Protein AF-A0A2V7FNK7-F1 (afdb_monomer_lite)

Radius of gyration: 23.47 Å; chains: 1; bounding box: 58×48×62 Å

Structure (mmCIF, N/CA/C/O backbone):
data_AF-A0A2V7FNK7-F1
#
_entry.id   AF-A0A2V7FNK7-F1
#
loop_
_atom_site.group_PDB
_atom_site.id
_atom_site.type_symbol
_atom_site.label_atom_id
_atom_site.label_alt_id
_atom_site.label_comp_id
_atom_site.label_asym_id
_atom_site.label_entity_id
_atom_site.label_seq_id
_atom_site.pdbx_PDB_ins_code
_atom_site.Cartn_x
_atom_site.Cartn_y
_atom_site.Cartn_z
_atom_site.occupancy
_atom_site.B_iso_or_equiv
_atom_site.auth_seq_id
_atom_site.auth_comp_id
_atom_site.auth_asym_id
_atom_site.auth_atom_id
_atom_site.pdbx_PDB_model_num
ATOM 1 N N . MET A 1 1 ? 22.710 -30.226 -27.002 1.00 51.50 1 MET A N 1
ATOM 2 C CA . MET A 1 1 ? 21.423 -29.713 -27.524 1.00 51.50 1 MET A CA 1
ATOM 3 C C . MET A 1 1 ? 20.976 -28.566 -26.633 1.00 51.50 1 MET A C 1
ATOM 5 O O . MET A 1 1 ? 21.023 -28.729 -25.422 1.00 51.50 1 MET A O 1
ATOM 9 N N . ALA A 1 2 ? 20.618 -27.411 -27.197 1.00 62.38 2 ALA A N 1
ATOM 10 C CA . ALA A 1 2 ? 20.068 -26.306 -26.413 1.00 62.38 2 ALA A CA 1
ATOM 11 C C . ALA A 1 2 ? 18.615 -26.628 -26.037 1.00 62.38 2 ALA A C 1
ATOM 13 O O . ALA A 1 2 ? 17.814 -26.948 -26.915 1.00 62.38 2 ALA A O 1
ATOM 14 N N . THR A 1 3 ? 18.277 -26.569 -24.750 1.00 75.25 3 THR A N 1
ATOM 15 C CA . THR A 1 3 ? 16.897 -26.747 -24.288 1.00 75.25 3 THR A CA 1
ATOM 16 C C . THR A 1 3 ? 16.061 -25.556 -24.769 1.00 75.25 3 THR A C 1
ATOM 18 O O . THR A 1 3 ? 16.437 -24.416 -24.478 1.00 75.25 3 THR A O 1
ATOM 21 N N . PRO A 1 4 ? 14.957 -25.767 -25.509 1.00 75.44 4 PRO A N 1
ATOM 22 C CA . PRO A 1 4 ? 14.108 -24.670 -25.949 1.00 75.44 4 PRO A CA 1
ATOM 23 C C . PRO A 1 4 ? 13.552 -23.925 -24.733 1.00 75.44 4 PRO A C 1
ATOM 25 O O . PRO A 1 4 ? 13.075 -24.530 -23.773 1.00 75.44 4 PRO A O 1
ATOM 28 N N . ILE A 1 5 ? 13.638 -22.595 -24.765 1.00 79.69 5 ILE A N 1
ATOM 29 C CA . ILE A 1 5 ? 13.087 -21.751 -23.708 1.00 79.69 5 ILE A CA 1
ATOM 30 C C . ILE A 1 5 ? 11.561 -21.797 -23.829 1.00 79.69 5 ILE A C 1
ATOM 32 O O . ILE A 1 5 ? 11.008 -21.377 -24.845 1.00 79.69 5 ILE A O 1
ATOM 36 N N . ALA A 1 6 ? 10.879 -22.300 -22.800 1.00 83.12 6 ALA A N 1
ATOM 37 C CA . ALA A 1 6 ? 9.422 -22.275 -22.741 1.00 83.12 6 ALA A CA 1
ATOM 38 C C . ALA A 1 6 ? 8.923 -20.821 -22.647 1.00 83.12 6 ALA A C 1
ATOM 40 O O . ALA A 1 6 ? 9.398 -20.047 -21.813 1.00 83.12 6 ALA A O 1
ATOM 41 N N . THR A 1 7 ? 7.976 -20.450 -23.511 1.00 91.88 7 THR A N 1
ATOM 42 C CA . THR A 1 7 ? 7.400 -19.098 -23.579 1.00 91.88 7 THR A CA 1
ATOM 43 C C . THR A 1 7 ? 5.907 -19.144 -23.256 1.00 91.88 7 THR A C 1
ATOM 45 O O . THR A 1 7 ? 5.168 -19.949 -23.817 1.00 91.88 7 THR A O 1
ATOM 48 N N . ASP A 1 8 ? 5.448 -18.284 -22.342 1.00 95.06 8 ASP A N 1
ATOM 49 C CA . ASP A 1 8 ? 4.036 -18.163 -21.952 1.00 95.06 8 ASP A CA 1
ATOM 50 C C . ASP A 1 8 ? 3.431 -16.893 -22.579 1.00 95.06 8 ASP A C 1
ATOM 52 O O . ASP A 1 8 ? 3.503 -15.782 -22.036 1.00 95.06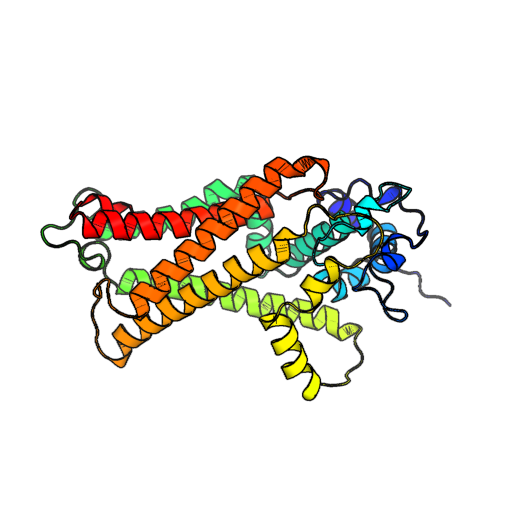 8 ASP A O 1
ATOM 56 N N . LEU A 1 9 ? 2.855 -17.050 -23.774 1.00 94.00 9 LEU 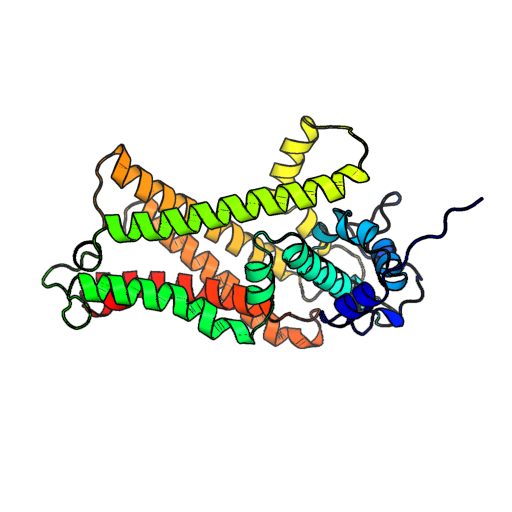A N 1
ATOM 57 C CA . LEU A 1 9 ? 2.235 -15.946 -24.515 1.00 94.00 9 LEU A CA 1
ATOM 58 C C . LEU A 1 9 ? 0.920 -15.475 -23.881 1.00 94.00 9 LEU A C 1
ATOM 60 O O . LEU A 1 9 ? 0.582 -14.295 -23.989 1.00 94.00 9 LEU A O 1
ATOM 64 N N . ASP A 1 10 ? 0.199 -16.353 -23.185 1.00 95.44 10 ASP A N 1
ATOM 65 C CA . ASP A 1 10 ? -1.018 -15.972 -22.467 1.00 95.44 10 ASP A CA 1
ATOM 66 C C . ASP A 1 10 ? -0.691 -15.105 -21.257 1.00 95.44 10 ASP A C 1
ATOM 68 O O . ASP A 1 10 ? -1.386 -14.127 -20.977 1.00 95.44 10 ASP A O 1
ATOM 72 N N . TRP A 1 11 ? 0.407 -15.397 -20.562 1.00 95.81 11 TRP A N 1
ATOM 73 C CA . TRP A 1 11 ? 0.928 -14.521 -19.524 1.00 95.81 11 TRP A CA 1
ATOM 74 C C . TRP A 1 11 ? 1.342 -13.161 -20.079 1.00 95.81 11 TRP A C 1
ATOM 76 O O . TRP A 1 11 ? 0.940 -12.148 -19.508 1.00 95.81 11 TRP A O 1
ATOM 86 N N . LYS A 1 12 ? 2.039 -13.108 -21.219 1.00 95.69 12 LYS A N 1
ATOM 87 C CA . LYS A 1 12 ? 2.343 -11.830 -21.884 1.00 95.69 12 LYS A CA 1
ATOM 88 C C . LYS A 1 12 ? 1.070 -11.025 -22.169 1.00 95.69 12 LYS A C 1
ATOM 90 O O . LYS A 1 12 ? 1.023 -9.839 -21.847 1.00 95.69 12 LYS A O 1
ATOM 95 N N . ARG A 1 13 ? 0.028 -11.655 -22.729 1.00 95.25 13 ARG A N 1
ATOM 96 C CA . ARG A 1 13 ? -1.274 -11.001 -22.980 1.00 95.25 13 ARG A CA 1
ATOM 97 C C . ARG A 1 13 ? -1.917 -10.494 -21.689 1.00 95.25 13 ARG A C 1
ATOM 99 O O . ARG A 1 13 ? -2.449 -9.388 -21.681 1.00 95.25 13 ARG A O 1
ATOM 106 N N . ARG A 1 14 ? -1.825 -11.257 -20.594 1.00 93.62 14 ARG A N 1
ATOM 107 C CA . ARG A 1 14 ? -2.295 -10.816 -19.271 1.00 93.62 14 ARG A CA 1
ATOM 108 C C . ARG A 1 14 ? -1.550 -9.572 -18.791 1.00 93.62 14 ARG A C 1
ATOM 110 O O . ARG A 1 14 ? -2.210 -8.626 -18.392 1.00 93.62 14 ARG A O 1
ATOM 117 N N . ILE A 1 15 ? -0.218 -9.533 -18.887 1.00 94.38 15 ILE A N 1
ATOM 118 C CA . ILE A 1 15 ? 0.562 -8.341 -18.507 1.00 94.38 15 ILE A CA 1
ATOM 119 C C . ILE A 1 15 ? 0.175 -7.126 -19.359 1.00 94.38 15 ILE A C 1
ATOM 121 O O . ILE A 1 15 ? -0.035 -6.052 -18.810 1.00 94.38 15 ILE A O 1
ATOM 125 N N . ILE A 1 16 ? 0.009 -7.298 -20.674 1.00 93.12 16 ILE A N 1
ATOM 126 C CA . ILE A 1 16 ? -0.486 -6.241 -21.576 1.00 93.12 16 ILE A CA 1
ATOM 127 C C . ILE A 1 16 ? -1.856 -5.717 -21.111 1.00 93.12 16 ILE A C 1
ATOM 129 O O . ILE A 1 16 ? -2.076 -4.507 -21.101 1.00 93.12 16 ILE A O 1
ATOM 133 N N . GLY A 1 17 ? -2.749 -6.617 -20.684 1.00 90.25 17 GLY A N 1
ATOM 134 C CA . GLY A 1 17 ? -4.068 -6.281 -20.139 1.00 90.25 17 GLY A CA 1
ATOM 135 C C . GLY A 1 17 ? -4.044 -5.556 -18.786 1.00 90.25 17 GLY A C 1
ATOM 136 O O . GLY A 1 17 ? -5.011 -4.875 -18.459 1.00 90.25 17 GLY A O 1
ATOM 137 N N . LEU A 1 18 ? -2.945 -5.635 -18.029 1.00 88.56 18 LEU A N 1
ATOM 138 C CA . LEU A 1 18 ? -2.732 -4.915 -16.766 1.00 88.56 18 LEU A CA 1
ATOM 139 C C . LEU A 1 18 ? -2.109 -3.522 -17.004 1.00 88.56 18 LEU A C 1
ATOM 141 O O . LEU A 1 18 ? -1.124 -3.148 -16.375 1.00 88.56 18 LEU A O 1
ATOM 145 N N . ASP A 1 19 ? -2.678 -2.759 -17.944 1.00 83.56 19 ASP A N 1
ATOM 146 C CA . ASP A 1 19 ? -2.257 -1.394 -18.327 1.00 83.56 19 ASP A CA 1
ATOM 147 C C . ASP A 1 19 ? -0.795 -1.276 -18.821 1.00 83.56 19 ASP A C 1
ATOM 149 O O . ASP A 1 19 ? -0.117 -0.262 -18.620 1.00 83.56 19 ASP A O 1
ATOM 153 N N . ALA A 1 20 ? -0.317 -2.298 -19.543 1.00 89.69 20 ALA A N 1
ATOM 154 C CA . ALA A 1 20 ? 0.963 -2.278 -20.259 1.00 89.69 20 ALA A CA 1
ATOM 155 C C . ALA A 1 20 ? 0.823 -2.499 -21.789 1.00 89.69 20 ALA A C 1
ATOM 157 O O . ALA A 1 20 ? 1.546 -3.329 -22.356 1.00 89.69 20 ALA A O 1
ATOM 158 N N . PRO A 1 21 ? -0.080 -1.776 -22.490 1.00 89.88 21 PRO A N 1
ATOM 159 C CA . PRO A 1 21 ? -0.367 -2.008 -23.910 1.00 89.88 21 PRO A CA 1
ATOM 160 C C . PRO A 1 21 ? 0.841 -1.754 -24.822 1.00 89.88 21 PRO A C 1
ATOM 162 O O . PRO A 1 21 ? 1.054 -2.471 -25.800 1.00 89.88 21 PRO A O 1
ATOM 165 N N . ASP A 1 22 ? 1.678 -0.783 -24.455 1.00 92.19 22 ASP A N 1
ATOM 166 C CA . ASP A 1 22 ? 2.815 -0.321 -25.254 1.00 92.19 22 ASP A CA 1
ATOM 167 C C . ASP A 1 22 ? 4.064 -1.211 -25.111 1.00 92.19 22 ASP A C 1
ATOM 169 O O . ASP A 1 22 ? 5.121 -0.922 -25.671 1.00 92.19 22 ASP A O 1
ATOM 173 N N . LEU A 1 23 ? 3.980 -2.335 -24.390 1.00 94.56 23 LEU A N 1
ATOM 174 C CA . LEU A 1 23 ? 5.108 -3.259 -24.228 1.00 94.56 23 LEU A CA 1
ATOM 175 C C . LEU A 1 23 ? 5.712 -3.681 -25.581 1.00 94.56 23 LEU A C 1
ATOM 177 O O . LEU A 1 23 ? 6.934 -3.774 -25.725 1.00 94.56 23 LEU A O 1
ATOM 181 N N . SER A 1 24 ? 4.853 -3.953 -26.565 1.00 93.31 24 SER A N 1
ATOM 182 C CA . SER A 1 24 ? 5.241 -4.564 -27.842 1.00 93.31 24 SER A CA 1
ATOM 183 C C . SER A 1 24 ? 6.036 -3.632 -28.763 1.00 93.31 24 SER A C 1
ATOM 185 O O . SER A 1 24 ? 6.678 -4.122 -29.686 1.00 93.31 24 SER A O 1
ATOM 187 N N . VAL A 1 25 ? 6.044 -2.313 -28.523 1.00 96.00 25 VAL A N 1
ATOM 188 C CA . VAL A 1 25 ? 6.826 -1.362 -29.341 1.00 96.00 25 VAL A CA 1
ATOM 189 C C . VAL A 1 25 ? 8.280 -1.214 -28.874 1.00 96.00 25 VAL A C 1
ATOM 191 O O . VAL A 1 25 ? 9.084 -0.542 -29.529 1.00 96.00 25 VAL A O 1
ATOM 194 N N . CYS A 1 26 ? 8.639 -1.843 -27.749 1.00 97.12 26 CYS A N 1
ATOM 195 C CA . CYS A 1 26 ? 9.982 -1.799 -27.185 1.00 97.12 26 CYS A CA 1
ATOM 196 C C . CYS A 1 26 ? 10.988 -2.615 -28.014 1.00 97.12 26 CYS A C 1
ATOM 198 O O . CYS A 1 26 ? 10.996 -3.839 -27.986 1.00 97.12 26 CYS A O 1
ATOM 200 N N . TYR A 1 27 ? 11.935 -1.918 -28.635 1.00 96.81 27 TYR A N 1
ATOM 201 C CA . TYR A 1 27 ? 13.053 -2.481 -29.408 1.00 96.81 27 TYR A CA 1
ATOM 202 C C . TYR A 1 27 ? 14.382 -2.646 -28.633 1.00 96.81 27 TYR A C 1
ATOM 204 O O . TYR A 1 27 ? 15.452 -2.699 -29.225 1.00 96.81 27 TYR A O 1
ATOM 212 N N . GLN A 1 28 ? 14.346 -2.659 -27.295 1.00 97.62 28 GLN A N 1
ATOM 213 C CA . GLN A 1 28 ? 15.516 -2.968 -26.451 1.00 97.62 28 GLN A CA 1
ATOM 214 C C . GLN A 1 28 ? 16.744 -2.028 -26.557 1.00 97.62 28 GLN A C 1
ATOM 216 O O . GLN A 1 28 ? 17.856 -2.460 -26.261 1.00 97.62 28 GLN A O 1
ATOM 221 N N . CYS A 1 29 ? 16.572 -0.733 -26.860 1.00 97.25 29 CYS A N 1
ATOM 222 C CA . CYS A 1 29 ? 17.687 0.239 -26.937 1.00 97.25 29 CYS A CA 1
ATOM 223 C C . CYS A 1 29 ? 18.467 0.500 -25.630 1.00 97.25 29 CYS A C 1
ATOM 225 O O . CYS A 1 29 ? 19.594 0.968 -25.684 1.00 97.25 29 CYS A O 1
ATOM 227 N N . GLY A 1 30 ? 17.876 0.250 -24.453 1.00 96.00 30 GLY A N 1
ATOM 228 C CA . GLY A 1 30 ? 18.534 0.465 -23.156 1.00 96.00 30 GLY A CA 1
ATOM 229 C C . GLY A 1 30 ? 18.494 1.881 -22.570 1.00 96.00 30 GLY A C 1
ATOM 230 O O . GLY A 1 30 ? 18.969 2.057 -21.453 1.00 96.00 30 GLY A O 1
ATOM 231 N N . THR A 1 31 ? 17.844 2.866 -23.206 1.00 95.56 31 THR A N 1
ATOM 232 C CA . THR A 1 31 ? 17.680 4.219 -22.623 1.00 95.56 31 THR A CA 1
ATOM 233 C C . THR A 1 31 ? 17.084 4.184 -21.214 1.00 95.56 31 THR A C 1
ATOM 235 O O . THR A 1 31 ? 17.549 4.884 -20.325 1.00 95.56 31 THR A O 1
ATOM 238 N N . CYS A 1 32 ? 16.089 3.321 -20.980 1.00 93.50 32 CYS A N 1
ATOM 239 C CA . CYS A 1 32 ? 15.465 3.153 -19.665 1.00 93.50 32 CYS A CA 1
ATOM 240 C C . CYS A 1 32 ? 16.437 2.691 -18.568 1.00 93.50 32 CYS A C 1
ATOM 242 O O . CYS A 1 32 ? 16.238 3.058 -17.416 1.00 93.50 32 CYS A O 1
ATOM 244 N N . THR A 1 33 ? 17.466 1.924 -18.929 1.00 95.31 33 THR A N 1
ATOM 245 C CA . THR A 1 33 ? 18.529 1.461 -18.030 1.00 95.31 33 THR A CA 1
ATOM 246 C C . THR A 1 33 ? 19.522 2.572 -17.746 1.00 95.31 33 THR A C 1
ATOM 248 O O . THR A 1 33 ? 19.846 2.802 -16.588 1.00 95.31 33 THR A O 1
ATOM 251 N N . ALA A 1 34 ? 19.918 3.331 -18.770 1.00 93.44 34 ALA A N 1
ATOM 252 C CA . ALA A 1 34 ? 20.843 4.452 -18.611 1.00 93.44 34 ALA A CA 1
ATOM 253 C C . ALA A 1 34 ? 20.299 5.570 -17.701 1.00 93.44 34 ALA A C 1
ATOM 255 O O . ALA A 1 34 ? 21.070 6.221 -17.007 1.00 93.44 34 ALA A O 1
ATOM 256 N N . VAL A 1 35 ? 18.979 5.794 -17.688 1.00 89.31 35 VAL A N 1
ATOM 257 C CA . VAL A 1 35 ? 18.348 6.854 -16.875 1.00 89.31 35 VAL A CA 1
ATOM 258 C C . VAL A 1 35 ? 17.838 6.378 -15.511 1.00 89.31 35 VAL A C 1
ATOM 260 O O . VAL A 1 35 ? 17.291 7.185 -14.757 1.00 89.31 35 VAL A O 1
ATOM 263 N N . CYS A 1 36 ? 17.923 5.081 -15.196 1.00 90.12 36 CYS A N 1
ATOM 264 C CA . CYS A 1 36 ? 17.384 4.547 -13.947 1.00 90.12 36 CYS A CA 1
ATOM 265 C C . CYS A 1 36 ? 18.479 4.431 -12.875 1.00 90.12 36 CYS A C 1
ATOM 267 O O . CYS A 1 36 ? 19.388 3.623 -13.048 1.00 90.12 36 CYS A O 1
ATOM 269 N N . PRO A 1 37 ? 18.360 5.125 -11.728 1.00 87.88 37 PRO A N 1
ATOM 270 C CA . PRO A 1 37 ? 19.368 5.063 -10.663 1.00 87.88 37 PRO A CA 1
ATOM 271 C C . PRO A 1 37 ? 19.408 3.711 -9.935 1.00 87.88 37 PRO A C 1
ATOM 273 O O . PRO A 1 37 ? 20.354 3.420 -9.218 1.00 87.88 37 PRO A O 1
ATOM 276 N N . VAL A 1 38 ? 18.384 2.872 -10.119 1.00 87.62 38 VAL A N 1
ATOM 277 C CA . VAL A 1 38 ? 18.325 1.510 -9.563 1.00 87.62 38 VAL A CA 1
ATOM 278 C C . VAL A 1 38 ? 19.105 0.516 -10.437 1.00 87.62 38 VAL A C 1
ATOM 280 O O . VAL A 1 38 ? 19.392 -0.602 -10.012 1.00 87.62 38 VAL A O 1
ATOM 283 N N . SER A 1 39 ? 19.430 0.886 -11.678 1.00 91.31 39 SER A N 1
ATOM 284 C CA . SER A 1 39 ? 20.150 0.002 -12.588 1.00 91.31 39 SER A CA 1
ATOM 285 C C . SER A 1 39 ? 21.634 -0.075 -12.235 1.00 91.31 39 SER A C 1
ATOM 287 O O . SER A 1 39 ? 22.268 0.946 -11.987 1.00 91.31 39 SER A O 1
ATOM 289 N N . THR A 1 40 ? 22.211 -1.275 -12.309 1.00 89.50 40 THR A N 1
ATOM 290 C CA . THR A 1 40 ? 23.666 -1.496 -12.214 1.00 89.50 40 THR A CA 1
ATOM 291 C C . THR A 1 40 ? 24.175 -2.234 -13.452 1.00 89.50 40 THR A C 1
ATOM 293 O O . THR A 1 40 ? 23.378 -2.643 -14.302 1.00 89.50 40 THR A O 1
ATOM 296 N N . ALA A 1 41 ? 25.494 -2.407 -13.579 1.00 88.50 41 ALA A N 1
ATOM 297 C CA . ALA A 1 41 ? 26.085 -3.158 -14.689 1.00 88.50 41 ALA A CA 1
ATOM 298 C C . ALA A 1 41 ? 25.663 -4.640 -14.666 1.00 88.50 41 ALA A C 1
ATOM 300 O O . ALA A 1 41 ? 25.340 -5.221 -15.701 1.00 88.50 41 ALA A O 1
ATOM 301 N N . GLU A 1 42 ? 25.587 -5.229 -13.473 1.00 87.88 42 GLU A N 1
ATOM 302 C CA . GLU A 1 42 ? 25.183 -6.618 -13.229 1.00 87.88 42 GLU A CA 1
ATOM 303 C C . GLU A 1 42 ? 23.656 -6.783 -13.273 1.00 87.88 42 GLU A C 1
ATOM 305 O O . GLU A 1 42 ? 23.139 -7.879 -13.499 1.00 87.88 42 GLU A O 1
ATOM 310 N N . ASN A 1 43 ? 22.919 -5.688 -13.061 1.00 89.25 43 ASN A N 1
ATOM 311 C CA . ASN A 1 43 ? 21.467 -5.661 -13.025 1.00 89.25 43 ASN A CA 1
ATOM 312 C C . ASN A 1 43 ? 20.887 -4.567 -13.948 1.00 89.25 43 ASN A C 1
ATOM 314 O O . ASN A 1 43 ? 20.480 -3.509 -13.456 1.00 89.25 43 ASN A O 1
ATOM 318 N N . PRO A 1 44 ? 20.808 -4.810 -15.275 1.00 92.19 44 PRO A N 1
ATOM 319 C CA . PRO A 1 44 ? 20.346 -3.822 -16.253 1.00 92.19 44 PRO A CA 1
ATOM 320 C C . PRO A 1 44 ? 18.815 -3.639 -16.231 1.00 92.19 44 PRO A C 1
ATOM 322 O O . PRO A 1 44 ? 18.081 -4.084 -17.123 1.00 92.19 44 PRO A O 1
ATOM 325 N N . PHE A 1 45 ? 18.330 -2.973 -15.187 1.00 94.00 45 PHE A N 1
ATOM 326 C CA . PHE A 1 45 ? 16.926 -2.667 -14.913 1.00 94.00 45 PHE A CA 1
ATOM 327 C C . PHE A 1 45 ? 16.473 -1.380 -15.642 1.00 94.00 45 PHE A C 1
ATOM 329 O O . PHE A 1 45 ? 17.280 -0.469 -15.784 1.00 94.00 45 PHE A O 1
ATOM 336 N N . PRO A 1 46 ? 15.217 -1.228 -16.116 1.00 95.12 46 PRO A N 1
ATOM 337 C CA . PRO A 1 46 ? 14.188 -2.251 -16.291 1.00 95.12 46 PRO A CA 1
ATOM 338 C C . PRO A 1 46 ? 14.272 -2.967 -17.659 1.00 95.12 46 PRO A C 1
ATOM 340 O O . PRO A 1 46 ? 13.350 -3.688 -18.042 1.00 95.12 46 PRO A O 1
ATOM 343 N N . ARG A 1 47 ? 15.320 -2.723 -18.469 1.00 96.81 47 ARG A N 1
ATOM 344 C CA . ARG A 1 47 ? 15.441 -3.269 -19.837 1.00 96.81 47 ARG A CA 1
ATOM 345 C C . ARG A 1 47 ? 15.328 -4.794 -19.848 1.00 96.81 47 ARG A C 1
ATOM 347 O O . ARG A 1 47 ? 14.621 -5.338 -20.700 1.00 96.81 47 ARG A O 1
ATOM 354 N N . LYS A 1 48 ? 15.996 -5.477 -18.910 1.00 95.69 48 LYS A N 1
ATOM 355 C CA . LYS A 1 48 ? 15.955 -6.945 -18.825 1.00 95.69 48 LYS A CA 1
ATOM 356 C C . LYS A 1 48 ? 14.538 -7.466 -18.556 1.00 95.69 48 LYS A C 1
ATOM 358 O O . LYS A 1 48 ? 14.117 -8.438 -19.175 1.00 95.69 48 LYS A O 1
ATOM 363 N N . GLU A 1 49 ? 13.763 -6.793 -17.711 1.00 96.62 49 GLU A N 1
ATOM 364 C CA . GLU A 1 49 ? 12.381 -7.172 -17.436 1.00 96.62 49 GLU A CA 1
ATOM 365 C C . GLU A 1 49 ? 11.507 -6.945 -18.671 1.00 96.62 49 GLU A C 1
ATOM 367 O O . GLU A 1 49 ? 10.698 -7.807 -19.005 1.00 96.62 49 GLU A O 1
ATOM 372 N N . MET A 1 50 ? 11.718 -5.848 -19.408 1.00 97.31 50 MET A N 1
ATOM 373 C CA . MET A 1 50 ? 10.990 -5.586 -20.655 1.00 97.31 50 MET A CA 1
ATOM 374 C C . MET A 1 50 ? 11.134 -6.740 -21.656 1.00 97.31 50 MET A C 1
ATOM 376 O O . MET A 1 50 ? 10.133 -7.170 -22.229 1.00 97.31 50 MET A O 1
ATOM 380 N N . VAL A 1 51 ? 12.349 -7.266 -21.867 1.00 95.94 51 VAL A N 1
ATOM 381 C CA . VAL A 1 51 ? 12.548 -8.393 -22.800 1.00 95.94 51 VAL A CA 1
ATOM 382 C C . VAL A 1 51 ? 11.948 -9.691 -22.263 1.00 95.94 51 VAL A C 1
ATOM 384 O O . VAL A 1 51 ? 11.331 -10.434 -23.024 1.00 95.94 51 VAL A O 1
ATOM 387 N N . TRP A 1 52 ? 12.038 -9.945 -20.954 1.00 96.19 52 TRP A N 1
ATOM 388 C CA . TRP A 1 52 ? 11.425 -11.132 -20.354 1.00 96.19 52 TRP A CA 1
ATOM 389 C C . TRP A 1 52 ? 9.911 -11.150 -20.540 1.00 96.19 52 TRP A C 1
ATOM 391 O O . TRP A 1 52 ? 9.363 -12.190 -20.903 1.00 96.19 52 TRP A O 1
ATOM 401 N N . VAL A 1 53 ? 9.234 -10.009 -20.383 1.00 96.94 53 VAL A N 1
ATOM 402 C CA . VAL A 1 53 ? 7.792 -9.928 -20.659 1.00 96.94 53 VAL A CA 1
ATOM 403 C C . VAL A 1 53 ? 7.503 -10.081 -22.154 1.00 96.94 53 VAL A C 1
ATOM 405 O O . VAL A 1 53 ? 6.606 -10.836 -22.530 1.00 96.94 53 VAL A O 1
ATOM 408 N N . GLN A 1 54 ? 8.278 -9.434 -23.033 1.00 95.81 54 GLN A N 1
ATOM 409 C CA . GLN A 1 54 ? 8.088 -9.554 -24.486 1.00 95.81 54 GLN A CA 1
ATOM 410 C C . GLN A 1 54 ? 8.183 -10.996 -24.995 1.00 95.81 54 GLN A C 1
ATOM 412 O O . GLN A 1 54 ? 7.456 -11.350 -25.929 1.00 95.81 54 GLN A O 1
ATOM 417 N N . TRP A 1 55 ? 9.060 -11.800 -24.393 1.00 95.06 55 TRP A N 1
ATOM 418 C CA . TRP A 1 55 ? 9.295 -13.201 -24.746 1.00 95.06 55 TRP A CA 1
ATOM 419 C C . TRP A 1 55 ? 8.460 -14.189 -23.923 1.00 95.06 55 TRP A C 1
ATOM 421 O O . TRP A 1 55 ? 8.582 -15.392 -24.117 1.00 95.06 55 TRP A O 1
ATOM 431 N N . GLY A 1 56 ? 7.606 -13.723 -23.008 1.00 95.69 56 GLY A N 1
ATOM 432 C CA . GLY A 1 56 ? 6.774 -14.615 -22.200 1.00 95.69 56 GLY A CA 1
ATOM 433 C C . GLY A 1 56 ? 7.555 -15.423 -21.153 1.00 95.69 56 GLY A C 1
ATOM 434 O O . GLY A 1 56 ? 7.125 -16.511 -20.778 1.00 95.69 56 GLY A O 1
ATOM 435 N N . LEU A 1 57 ? 8.703 -14.925 -20.679 1.00 95.19 57 LEU A N 1
ATOM 436 C CA . LEU A 1 57 ? 9.552 -15.587 -19.678 1.00 95.19 57 LEU A CA 1
ATOM 437 C C . LEU A 1 57 ? 9.028 -15.349 -18.256 1.00 95.19 57 LEU A C 1
ATOM 439 O O . LEU A 1 57 ? 9.676 -14.692 -17.433 1.00 95.19 57 LEU A O 1
ATOM 443 N N . LYS A 1 58 ? 7.835 -15.880 -17.985 1.00 94.75 58 LYS A N 1
ATOM 444 C CA . LYS A 1 58 ? 7.072 -15.660 -16.753 1.00 94.75 58 LYS A CA 1
ATOM 445 C C . LYS A 1 58 ? 7.891 -15.903 -15.487 1.00 94.75 58 LYS A C 1
ATOM 447 O O . LYS A 1 58 ? 7.987 -15.010 -14.649 1.00 94.75 58 LYS A O 1
ATOM 452 N N . ASP A 1 59 ? 8.512 -17.072 -15.364 1.00 91.88 59 ASP A N 1
ATOM 453 C CA . ASP A 1 59 ? 9.196 -17.463 -14.125 1.00 91.88 59 ASP A CA 1
ATOM 454 C C . ASP A 1 59 ? 10.409 -16.570 -13.835 1.00 91.88 59 ASP A C 1
ATOM 456 O O . ASP A 1 59 ? 10.650 -16.201 -12.689 1.00 91.88 59 ASP A O 1
ATOM 460 N N . ARG A 1 60 ? 11.121 -16.118 -14.880 1.00 91.44 60 ARG A N 1
ATOM 461 C CA . ARG A 1 60 ? 12.230 -15.159 -14.728 1.00 91.44 60 ARG A CA 1
ATOM 462 C C . ARG A 1 60 ? 11.742 -13.794 -14.257 1.00 91.44 60 ARG A C 1
ATOM 464 O O . ARG A 1 60 ? 12.375 -13.181 -13.403 1.00 91.44 60 ARG A O 1
ATOM 471 N N . ALA A 1 61 ? 10.630 -13.312 -14.810 1.00 93.38 61 ALA A N 1
ATOM 472 C CA . ALA A 1 61 ? 10.069 -12.021 -14.429 1.00 93.38 61 ALA A CA 1
ATOM 473 C C . ALA A 1 61 ? 9.500 -12.036 -13.002 1.00 93.38 61 ALA A C 1
ATOM 475 O O . ALA A 1 61 ? 9.750 -11.104 -12.241 1.00 93.38 61 ALA A O 1
ATOM 476 N N . LEU A 1 62 ? 8.779 -13.097 -12.624 1.00 92.69 62 LEU A N 1
ATOM 477 C CA . LEU A 1 62 ? 8.139 -13.212 -11.309 1.00 92.69 62 LEU A CA 1
ATOM 478 C C . LEU A 1 62 ? 9.083 -13.675 -10.199 1.00 92.69 62 LEU A C 1
ATOM 480 O O . LEU A 1 62 ? 8.776 -13.442 -9.037 1.00 92.69 62 LEU A O 1
ATOM 484 N N . GLY A 1 63 ? 10.206 -14.315 -10.525 1.00 90.25 63 GLY A N 1
ATOM 485 C CA . GLY A 1 63 ? 11.264 -14.649 -9.567 1.00 90.25 63 GLY A CA 1
ATOM 486 C C . GLY A 1 63 ? 12.274 -13.518 -9.337 1.00 90.25 63 GLY A C 1
ATOM 487 O O . GLY A 1 63 ? 13.226 -13.685 -8.584 1.00 90.25 63 GLY A O 1
ATOM 488 N N . ASN A 1 64 ? 12.122 -12.357 -9.980 1.00 89.19 64 ASN A N 1
ATOM 489 C CA . ASN A 1 64 ? 13.107 -11.280 -9.896 1.00 89.19 64 ASN A CA 1
ATOM 490 C C . ASN A 1 64 ? 12.705 -10.195 -8.890 1.00 89.19 64 ASN A C 1
ATOM 492 O O . ASN A 1 64 ? 11.781 -9.420 -9.129 1.00 89.19 64 ASN A O 1
ATOM 496 N N . ALA A 1 65 ? 13.499 -10.046 -7.826 1.00 88.69 65 ALA A N 1
ATOM 497 C CA . ALA A 1 65 ? 13.324 -9.005 -6.811 1.00 88.69 65 ALA A CA 1
ATOM 498 C C . ALA A 1 65 ? 13.347 -7.569 -7.372 1.00 88.69 65 ALA A C 1
ATOM 500 O O . ALA A 1 65 ? 12.755 -6.669 -6.775 1.00 88.69 65 ALA A O 1
ATOM 501 N N . SER A 1 66 ? 13.981 -7.345 -8.530 1.00 88.81 66 SER A N 1
ATOM 502 C CA . SER A 1 66 ? 14.122 -6.010 -9.134 1.00 88.81 66 SER A CA 1
ATOM 503 C C . SER A 1 66 ? 12.775 -5.360 -9.454 1.00 88.81 66 SER A C 1
ATOM 505 O O . SER A 1 66 ? 12.680 -4.132 -9.423 1.00 88.81 66 SER A O 1
ATOM 507 N N . ILE A 1 67 ? 11.708 -6.148 -9.663 1.00 92.00 67 ILE A N 1
ATOM 508 C CA . ILE A 1 67 ? 10.365 -5.584 -9.853 1.00 92.00 67 ILE A CA 1
ATOM 509 C C . ILE A 1 67 ? 9.947 -4.739 -8.646 1.00 92.00 67 ILE A C 1
ATOM 511 O O . ILE A 1 67 ? 9.263 -3.744 -8.838 1.00 92.00 67 ILE A O 1
ATOM 515 N N . TRP A 1 68 ? 10.396 -5.047 -7.422 1.00 91.19 68 TRP A N 1
ATOM 516 C CA . TRP A 1 68 ? 10.083 -4.306 -6.187 1.00 91.19 68 TRP A CA 1
ATOM 517 C C . TRP A 1 68 ? 11.017 -3.126 -5.912 1.00 91.19 68 TRP A C 1
ATOM 519 O O . TRP A 1 68 ? 10.684 -2.263 -5.109 1.00 91.19 68 TRP A O 1
ATOM 529 N N . LEU A 1 69 ? 12.129 -3.026 -6.640 1.00 88.56 69 LEU A N 1
ATOM 530 C CA . LEU A 1 69 ? 13.058 -1.900 -6.531 1.00 88.56 69 LEU A CA 1
ATOM 531 C C . LEU A 1 69 ? 12.608 -0.678 -7.356 1.00 88.56 69 LEU A C 1
ATOM 533 O O . LEU A 1 69 ? 13.094 0.429 -7.149 1.00 88.56 69 LEU A O 1
ATOM 537 N N . CYS A 1 70 ? 11.647 -0.843 -8.275 1.00 89.56 70 CYS A N 1
ATOM 538 C CA . CYS A 1 70 ? 11.064 0.269 -9.032 1.00 89.56 70 CYS A CA 1
ATOM 539 C C . CYS A 1 70 ? 10.320 1.271 -8.123 1.00 89.56 70 CYS A C 1
ATOM 541 O O . CYS A 1 70 ? 9.245 0.989 -7.600 1.00 89.56 70 CYS A O 1
ATOM 543 N N . HIS A 1 71 ? 10.783 2.506 -7.996 1.00 86.38 71 HIS A N 1
ATOM 544 C CA . HIS A 1 71 ? 10.040 3.509 -7.218 1.00 86.38 71 HIS A CA 1
ATOM 545 C C . HIS A 1 71 ? 8.926 4.224 -8.002 1.00 86.38 71 HIS A C 1
ATOM 547 O O . HIS A 1 71 ? 8.380 5.224 -7.543 1.00 86.38 71 HIS A O 1
ATOM 553 N N . GLN A 1 72 ? 8.591 3.739 -9.203 1.00 85.44 72 GLN A N 1
ATOM 554 C CA . GLN A 1 72 ? 7.557 4.314 -10.067 1.00 85.44 72 GLN A CA 1
ATOM 555 C C . GLN A 1 72 ? 7.751 5.824 -10.326 1.00 85.44 72 GLN A C 1
ATOM 557 O O . GLN A 1 72 ? 6.786 6.576 -10.478 1.00 85.44 72 GLN A O 1
ATOM 562 N N . CYS A 1 73 ? 9.007 6.286 -10.411 1.00 82.81 73 CYS A N 1
ATOM 563 C CA . CYS A 1 73 ? 9.347 7.676 -10.742 1.00 82.81 73 CYS A CA 1
ATOM 564 C C . CYS A 1 73 ? 9.054 8.031 -12.211 1.00 82.81 73 CYS A C 1
ATOM 566 O O . CYS A 1 73 ? 8.988 9.200 -12.570 1.00 82.81 73 CYS A O 1
ATOM 568 N N . SER A 1 74 ? 8.825 7.024 -13.061 1.00 84.88 74 SER A N 1
ATOM 569 C CA . SER A 1 74 ? 8.439 7.165 -14.470 1.00 84.88 74 SER A CA 1
ATOM 570 C C . SER A 1 74 ? 9.455 7.878 -15.375 1.00 84.88 74 SER A C 1
ATOM 572 O O . SER A 1 74 ? 9.151 8.091 -16.545 1.00 84.88 74 SER A O 1
ATOM 574 N N . THR A 1 75 ? 10.679 8.156 -14.912 1.00 84.56 75 THR A N 1
ATOM 575 C CA . THR A 1 75 ? 11.766 8.701 -15.749 1.00 84.56 75 THR A CA 1
ATOM 576 C C . THR A 1 75 ? 12.001 7.838 -16.992 1.00 84.56 75 THR A C 1
ATOM 578 O O . THR A 1 75 ? 12.083 8.345 -18.107 1.00 84.56 75 THR A O 1
ATOM 581 N N . CYS A 1 76 ? 11.994 6.513 -16.839 1.00 88.88 76 CYS A N 1
ATOM 582 C CA . CYS A 1 76 ? 12.131 5.579 -17.955 1.00 88.88 76 CYS A CA 1
ATOM 583 C C . CYS A 1 76 ? 10.989 5.648 -18.987 1.00 88.88 76 CYS A C 1
ATOM 585 O O . CYS A 1 76 ? 11.226 5.304 -20.142 1.00 88.88 76 CYS A O 1
ATOM 587 N N . ASN A 1 77 ? 9.783 6.095 -18.608 1.00 88.56 77 ASN A N 1
ATOM 588 C CA . ASN A 1 77 ? 8.703 6.368 -19.562 1.00 88.56 77 ASN A CA 1
ATOM 589 C C . ASN A 1 77 ? 9.006 7.649 -20.340 1.00 88.56 77 ASN A C 1
ATOM 591 O O . ASN A 1 77 ? 8.955 7.633 -21.564 1.00 88.56 77 ASN A O 1
ATOM 595 N N . THR A 1 78 ? 9.360 8.727 -19.634 1.00 84.50 78 THR A N 1
ATOM 596 C CA . THR A 1 78 ? 9.618 10.054 -20.219 1.00 84.50 78 THR A CA 1
ATOM 597 C C . THR A 1 78 ? 10.707 10.028 -21.288 1.00 84.50 78 THR A C 1
ATOM 599 O O . THR A 1 78 ? 10.574 10.688 -22.312 1.00 84.50 78 THR A O 1
ATOM 602 N N . TYR A 1 79 ? 11.779 9.264 -21.064 1.00 88.00 79 TYR A N 1
ATOM 603 C CA . TYR A 1 79 ? 12.908 9.177 -21.995 1.00 88.00 79 TYR A CA 1
ATOM 604 C C . TYR A 1 79 ? 12.771 8.047 -23.026 1.00 88.00 79 TYR A C 1
ATOM 606 O O . TYR A 1 79 ? 13.680 7.848 -23.829 1.00 88.00 79 TYR A O 1
ATOM 614 N N . CYS A 1 80 ? 11.685 7.266 -23.019 1.00 92.19 80 CYS A N 1
ATOM 615 C CA . CYS A 1 80 ? 11.552 6.151 -23.951 1.00 92.19 80 CYS A CA 1
ATOM 616 C C . CYS A 1 80 ? 11.299 6.659 -25.387 1.00 92.19 80 CYS A C 1
ATOM 618 O O . CYS A 1 80 ? 10.225 7.194 -25.648 1.00 92.19 80 CYS A O 1
ATOM 620 N N . PRO A 1 81 ? 12.199 6.411 -26.361 1.00 94.56 81 PRO A N 1
ATOM 621 C CA . PRO A 1 81 ? 12.041 6.916 -27.734 1.00 94.56 81 PRO A CA 1
ATOM 622 C C . PRO A 1 81 ? 10.916 6.226 -28.522 1.00 94.56 81 PRO A C 1
ATOM 624 O O . PRO A 1 81 ? 10.493 6.703 -29.569 1.00 94.56 81 PRO A O 1
ATOM 627 N N . ARG A 1 82 ? 10.445 5.072 -28.037 1.00 95.31 82 ARG A N 1
ATOM 628 C CA . ARG A 1 82 ? 9.347 4.293 -28.630 1.00 95.31 82 ARG A CA 1
ATOM 629 C C . ARG A 1 82 ? 8.055 4.391 -27.833 1.00 95.31 82 ARG A C 1
ATOM 631 O O . ARG A 1 82 ? 7.094 3.727 -28.184 1.00 95.31 82 ARG A O 1
ATOM 638 N N . ASP A 1 83 ? 8.065 5.160 -26.750 1.00 91.94 83 ASP A N 1
ATOM 639 C CA . ASP A 1 83 ? 6.961 5.282 -25.805 1.00 91.94 83 ASP A CA 1
ATOM 640 C C . ASP A 1 83 ? 6.456 3.953 -25.203 1.00 91.94 83 ASP A C 1
ATOM 642 O O . ASP A 1 83 ? 5.297 3.812 -24.844 1.00 91.94 83 ASP A O 1
ATOM 646 N N . ALA A 1 84 ? 7.343 2.969 -25.017 1.00 93.94 84 ALA A N 1
ATOM 647 C CA . ALA A 1 84 ? 6.996 1.617 -24.555 1.00 93.94 84 ALA A CA 1
ATOM 648 C C . ALA A 1 84 ? 6.648 1.488 -23.053 1.00 93.94 84 ALA A C 1
ATOM 650 O O . ALA A 1 84 ? 6.640 0.386 -22.503 1.00 93.94 84 ALA A O 1
ATOM 651 N N . LYS A 1 85 ? 6.471 2.620 -22.366 1.00 91.75 85 LYS A N 1
ATOM 652 C CA . LYS A 1 85 ? 6.119 2.764 -20.941 1.00 91.75 85 LYS A CA 1
ATOM 653 C C . LYS A 1 85 ? 6.729 1.716 -19.966 1.00 91.75 85 LYS A C 1
ATOM 655 O O . LYS A 1 85 ? 5.976 1.025 -19.275 1.00 91.75 85 LYS A O 1
ATOM 660 N N . PRO A 1 86 ? 8.068 1.600 -19.806 1.00 93.75 86 PRO A N 1
ATOM 661 C CA . PRO A 1 86 ? 8.672 0.587 -18.925 1.00 93.75 86 PRO A CA 1
ATOM 662 C C . PRO A 1 86 ? 8.190 0.613 -17.465 1.00 93.75 86 PRO A C 1
ATOM 664 O O . PRO A 1 86 ? 8.040 -0.432 -16.837 1.00 93.75 86 PRO A O 1
ATOM 667 N N . SER A 1 87 ? 7.899 1.796 -16.920 1.00 90.69 87 SER A N 1
ATOM 668 C CA . SER A 1 87 ? 7.332 1.958 -15.574 1.00 90.69 87 SER A CA 1
ATOM 669 C C . SER A 1 87 ? 5.959 1.286 -15.448 1.00 90.69 87 SER A C 1
ATOM 671 O O . SER A 1 87 ? 5.644 0.743 -14.392 1.00 90.69 87 SER A O 1
ATOM 673 N N . ASN A 1 88 ? 5.139 1.295 -16.504 1.00 91.31 88 ASN A N 1
ATOM 674 C CA . ASN A 1 88 ? 3.830 0.637 -16.505 1.00 91.31 88 ASN A CA 1
ATOM 675 C C . ASN A 1 88 ? 3.986 -0.884 -16.497 1.00 91.31 88 ASN A C 1
ATOM 677 O O . ASN A 1 88 ? 3.322 -1.560 -15.722 1.00 91.31 88 ASN A O 1
ATOM 681 N N . VAL A 1 89 ? 4.935 -1.414 -17.274 1.00 94.38 89 VAL A N 1
ATOM 682 C CA . VAL A 1 89 ? 5.262 -2.848 -17.257 1.00 94.38 89 VAL A CA 1
ATOM 683 C C . VAL A 1 89 ? 5.703 -3.292 -15.858 1.00 94.38 89 VAL A C 1
ATOM 685 O O . VAL A 1 89 ? 5.302 -4.359 -15.404 1.00 94.38 89 VAL A O 1
ATOM 688 N N . MET A 1 90 ? 6.472 -2.470 -15.132 1.00 94.81 90 MET A N 1
ATOM 689 C CA . MET A 1 90 ? 6.873 -2.799 -13.755 1.00 94.81 90 MET A CA 1
ATOM 690 C C . MET A 1 90 ? 5.679 -2.817 -12.793 1.00 94.81 90 MET A C 1
ATOM 692 O O . MET A 1 90 ? 5.603 -3.696 -11.937 1.00 94.81 90 MET A O 1
ATOM 696 N N . ALA A 1 91 ? 4.735 -1.883 -12.942 1.00 91.25 91 ALA A N 1
ATOM 697 C CA . ALA A 1 91 ? 3.495 -1.884 -12.164 1.00 91.25 91 ALA A CA 1
ATOM 698 C C . ALA A 1 91 ? 2.631 -3.119 -12.473 1.00 91.25 91 ALA A C 1
ATOM 700 O O . ALA A 1 91 ? 2.205 -3.805 -11.547 1.00 91.25 91 ALA A O 1
ATOM 701 N N . ALA A 1 92 ? 2.471 -3.465 -13.752 1.00 92.62 92 ALA A N 1
ATOM 702 C CA . ALA A 1 92 ? 1.746 -4.653 -14.199 1.00 92.62 92 ALA A CA 1
ATOM 703 C C . ALA A 1 92 ? 2.360 -5.955 -13.654 1.00 92.62 92 ALA A C 1
ATOM 705 O O . ALA A 1 92 ? 1.647 -6.856 -13.216 1.00 92.62 92 ALA A O 1
ATOM 706 N N . LEU A 1 93 ? 3.695 -6.049 -13.628 1.00 95.06 93 LEU A N 1
ATOM 707 C CA . LEU A 1 93 ? 4.401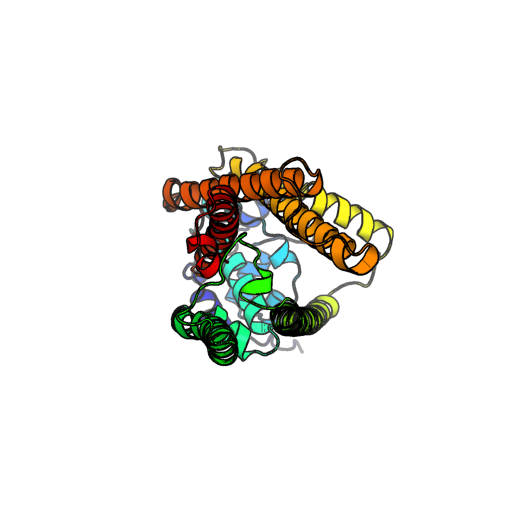 -7.186 -13.032 1.00 95.06 93 LEU A CA 1
ATOM 708 C C . LEU A 1 93 ? 4.156 -7.303 -11.525 1.00 95.06 93 LEU A C 1
ATOM 710 O O . LEU A 1 93 ? 4.001 -8.419 -11.033 1.00 95.06 93 LEU A O 1
ATOM 714 N N . ARG A 1 94 ? 4.104 -6.184 -10.790 1.00 92.88 94 ARG A N 1
ATOM 715 C CA . ARG A 1 94 ? 3.783 -6.188 -9.351 1.00 92.88 94 ARG A CA 1
ATOM 716 C C . ARG A 1 94 ? 2.356 -6.627 -9.091 1.00 92.88 94 ARG A C 1
ATOM 718 O O . ARG A 1 94 ? 2.150 -7.487 -8.243 1.00 92.88 94 ARG A O 1
ATOM 725 N N . ASP A 1 95 ? 1.403 -6.074 -9.831 1.00 90.75 95 ASP A N 1
ATOM 726 C CA . ASP A 1 95 ? -0.012 -6.415 -9.692 1.00 90.75 95 ASP A CA 1
ATOM 727 C C . ASP A 1 95 ? -0.258 -7.901 -10.003 1.00 90.75 95 ASP A C 1
ATOM 729 O O . ASP A 1 95 ? -0.855 -8.642 -9.213 1.00 90.75 95 ASP A O 1
ATOM 733 N N . TYR A 1 96 ? 0.344 -8.397 -11.090 1.00 93.25 96 TYR A N 1
ATOM 734 C CA . TYR A 1 96 ? 0.326 -9.824 -11.399 1.00 93.25 96 TYR A CA 1
ATOM 735 C C . TYR A 1 96 ? 1.022 -10.660 -10.316 1.00 93.25 96 TYR A C 1
ATOM 737 O O . TYR A 1 96 ? 0.534 -11.727 -9.961 1.00 93.25 96 TYR A O 1
ATOM 745 N N . SER A 1 97 ? 2.157 -10.208 -9.777 1.00 93.81 97 SER A N 1
ATOM 746 C CA . SER A 1 97 ? 2.881 -10.928 -8.721 1.00 93.81 97 SER A CA 1
ATOM 747 C C . SER A 1 97 ? 2.033 -11.059 -7.449 1.00 93.81 97 SER A C 1
ATOM 749 O O . SER A 1 97 ? 1.871 -12.166 -6.935 1.00 93.81 97 SER A O 1
ATOM 751 N N . ILE A 1 98 ? 1.406 -9.969 -6.992 1.00 91.38 98 ILE A N 1
ATOM 752 C CA . ILE A 1 98 ? 0.519 -9.969 -5.817 1.00 91.38 98 ILE A CA 1
ATOM 753 C C . ILE A 1 98 ? -0.621 -10.971 -6.011 1.00 91.38 98 ILE A C 1
ATOM 755 O O . ILE A 1 98 ? -0.842 -11.830 -5.159 1.00 91.38 98 ILE A O 1
ATOM 759 N N . THR A 1 99 ? -1.315 -10.909 -7.148 1.00 91.56 99 THR A N 1
ATOM 760 C CA . THR A 1 99 ? -2.441 -11.810 -7.435 1.00 91.56 99 THR A CA 1
ATOM 761 C C . THR A 1 99 ? -2.004 -13.264 -7.633 1.00 91.56 99 THR A C 1
ATOM 763 O O . THR A 1 99 ? -2.716 -14.178 -7.216 1.00 91.56 99 THR A O 1
ATOM 766 N N . HIS A 1 100 ? -0.826 -13.501 -8.216 1.00 93.12 100 HIS A N 1
ATOM 767 C CA . HIS A 1 100 ? -0.276 -14.837 -8.449 1.00 93.12 100 HIS A CA 1
ATOM 768 C C . HIS A 1 100 ? 0.144 -15.548 -7.154 1.00 93.12 100 HIS A C 1
ATOM 770 O O . HIS A 1 100 ? -0.081 -16.755 -7.014 1.00 93.12 100 HIS A O 1
ATOM 776 N N . TYR A 1 101 ? 0.736 -14.811 -6.211 1.00 94.56 101 TYR A N 1
ATOM 777 C CA . TYR A 1 101 ? 1.204 -15.356 -4.934 1.00 94.56 101 TYR A CA 1
ATOM 778 C C . TYR A 1 101 ? 0.182 -15.235 -3.796 1.00 94.56 101 TYR A C 1
ATOM 780 O O . TYR A 1 101 ? 0.424 -15.785 -2.721 1.00 94.56 101 TYR A O 1
ATOM 788 N N . ALA A 1 102 ? -0.964 -14.583 -4.015 1.00 94.00 102 ALA A N 1
ATOM 789 C CA . ALA A 1 102 ? -2.024 -14.455 -3.020 1.00 94.00 102 ALA A CA 1
ATOM 790 C C . ALA A 1 102 ? -2.520 -15.819 -2.512 1.00 94.00 102 ALA A C 1
ATOM 792 O O . ALA A 1 102 ? -2.804 -16.743 -3.284 1.00 94.00 102 ALA A O 1
ATOM 793 N N . VAL A 1 103 ? -2.680 -15.923 -1.191 1.00 94.12 103 VAL A N 1
ATOM 794 C CA . VAL A 1 103 ? -3.266 -17.089 -0.528 1.00 94.12 103 VAL A CA 1
ATOM 795 C C . VAL A 1 103 ? -4.396 -16.618 0.388 1.00 94.12 103 VAL A C 1
ATOM 797 O O . VAL A 1 103 ? -4.125 -15.853 1.311 1.00 94.12 103 VAL A O 1
ATOM 800 N N . PRO A 1 104 ? -5.642 -17.074 0.169 1.00 92.56 104 PRO A N 1
ATOM 801 C CA . PRO A 1 104 ? -6.106 -17.930 -0.928 1.00 92.56 104 PRO A CA 1
ATOM 802 C C . PRO A 1 104 ? -6.215 -17.184 -2.285 1.00 92.56 104 PRO A C 1
ATOM 804 O O . PRO A 1 104 ? -6.495 -15.983 -2.311 1.00 92.56 104 PRO A O 1
ATOM 807 N N . PRO A 1 105 ? -6.082 -17.874 -3.441 1.00 91.38 105 PRO A N 1
ATOM 808 C CA . PRO A 1 105 ? -6.048 -17.218 -4.759 1.00 91.38 105 PRO A CA 1
ATOM 809 C C . PRO A 1 105 ? -7.322 -16.454 -5.142 1.00 91.38 105 PRO A C 1
ATOM 811 O O . PRO A 1 105 ? -7.286 -15.543 -5.968 1.00 91.38 105 PRO A O 1
ATOM 814 N N . PHE A 1 106 ? -8.481 -16.834 -4.598 1.00 92.62 106 PHE A N 1
ATOM 815 C CA . PHE A 1 106 ? -9.732 -16.135 -4.899 1.00 92.62 106 PHE A CA 1
ATOM 816 C C . PHE A 1 106 ? -9.771 -14.732 -4.280 1.00 92.62 106 PHE A C 1
ATOM 818 O O . PHE A 1 106 ? -10.323 -13.836 -4.906 1.00 92.62 106 PHE A O 1
ATOM 825 N N . MET A 1 107 ? -9.143 -14.514 -3.116 1.00 91.75 107 MET A N 1
ATOM 826 C CA . MET A 1 107 ? -9.109 -13.196 -2.470 1.00 91.75 107 MET A CA 1
ATOM 827 C C . MET A 1 107 ? -8.260 -12.207 -3.270 1.00 91.75 107 MET A C 1
ATOM 829 O O . MET A 1 107 ? -8.689 -11.079 -3.494 1.00 91.75 107 MET A O 1
ATOM 833 N N . GLY A 1 108 ? -7.102 -12.647 -3.776 1.00 90.19 108 GLY A N 1
ATOM 834 C CA . GLY A 1 108 ? -6.269 -11.824 -4.659 1.00 90.19 108 GLY A CA 1
ATOM 835 C C . GLY A 1 108 ? -7.000 -11.433 -5.946 1.00 90.19 108 GLY A C 1
ATOM 836 O O . GLY A 1 108 ? -6.983 -10.270 -6.337 1.00 90.19 108 GLY A O 1
ATOM 837 N N . ARG A 1 109 ? -7.711 -1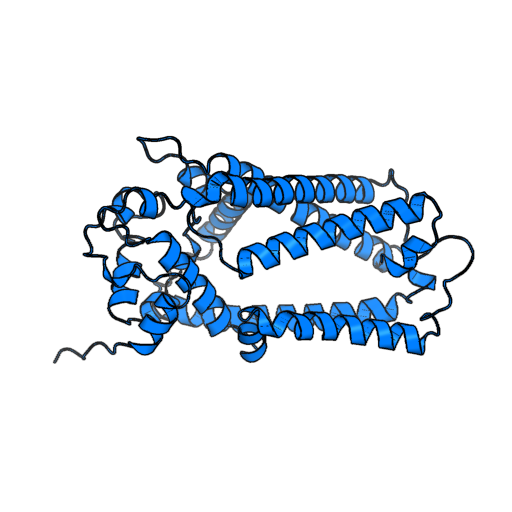2.386 -6.568 1.00 90.44 109 ARG A N 1
ATOM 838 C CA . ARG A 1 109 ? -8.535 -12.119 -7.760 1.00 90.44 109 ARG A CA 1
ATOM 839 C C . ARG A 1 109 ? -9.703 -11.176 -7.475 1.00 90.44 109 ARG A C 1
ATOM 841 O O . ARG A 1 109 ? -9.959 -10.298 -8.286 1.00 90.44 109 ARG A O 1
ATOM 848 N N . ALA A 1 110 ? -10.382 -11.341 -6.339 1.00 92.44 110 ALA A N 1
ATOM 849 C CA . ALA A 1 110 ? -11.485 -10.472 -5.945 1.00 92.44 110 ALA A CA 1
ATOM 850 C C . ALA A 1 110 ? -11.011 -9.030 -5.719 1.00 92.44 110 ALA A C 1
ATOM 852 O O . ALA A 1 110 ? -11.646 -8.102 -6.201 1.00 92.44 110 ALA A O 1
ATOM 853 N N . LEU A 1 111 ? -9.873 -8.825 -5.047 1.00 89.19 111 LEU A N 1
ATOM 854 C CA . LEU A 1 111 ? -9.333 -7.480 -4.830 1.00 89.19 111 LEU A CA 1
ATOM 855 C C . LEU A 1 111 ? -8.918 -6.794 -6.145 1.00 89.19 111 LEU A C 1
ATOM 857 O O . LEU A 1 111 ? -9.106 -5.588 -6.288 1.00 89.19 111 LEU A O 1
ATOM 861 N N . GLY A 1 112 ? -8.382 -7.560 -7.100 1.00 86.69 112 GLY A N 1
ATOM 862 C CA . GLY A 1 112 ? -7.975 -7.054 -8.415 1.00 86.69 112 GLY A CA 1
ATOM 863 C C . GLY A 1 112 ? -9.129 -6.734 -9.374 1.00 86.69 112 GLY A C 1
ATOM 864 O O . GLY A 1 112 ? -8.898 -6.067 -10.380 1.00 86.69 112 GLY A O 1
ATOM 865 N N . ASP A 1 113 ? -10.361 -7.175 -9.088 1.00 89.44 113 ASP A N 1
ATOM 866 C CA . ASP A 1 113 ? -11.537 -6.901 -9.922 1.00 89.44 113 ASP A CA 1
ATOM 867 C C . ASP A 1 113 ? -12.471 -5.873 -9.250 1.00 89.44 113 ASP A C 1
ATOM 869 O O . ASP A 1 113 ? -13.123 -6.201 -8.251 1.00 89.44 113 ASP A O 1
ATOM 873 N N . PRO A 1 114 ? -12.629 -4.651 -9.801 1.00 90.69 114 PRO A N 1
ATOM 874 C CA . PRO A 1 114 ? -13.522 -3.633 -9.241 1.00 90.69 114 PRO A CA 1
ATOM 875 C C . PRO A 1 114 ? -14.979 -4.093 -9.118 1.00 90.69 114 PRO A C 1
ATOM 877 O O . PRO A 1 114 ? -15.710 -3.590 -8.263 1.00 90.69 114 PRO A O 1
ATOM 880 N N . ARG A 1 115 ? -15.416 -5.074 -9.918 1.00 93.38 115 ARG A N 1
ATOM 881 C CA . ARG A 1 115 ? -16.777 -5.633 -9.834 1.00 93.38 115 ARG A CA 1
ATOM 882 C C . ARG A 1 115 ? -17.028 -6.380 -8.527 1.00 93.38 115 ARG A C 1
ATOM 884 O O . ARG A 1 115 ? -18.178 -6.519 -8.122 1.00 93.38 115 ARG A O 1
ATOM 891 N N . SER A 1 116 ? -15.970 -6.837 -7.861 1.00 94.38 116 SER A N 1
ATOM 892 C CA . SER A 1 116 ? -16.068 -7.542 -6.582 1.00 94.38 116 SER A CA 1
ATOM 893 C C . SER A 1 116 ? -16.164 -6.592 -5.384 1.00 94.38 116 SER A C 1
ATOM 895 O O . SER A 1 116 ? -16.466 -7.052 -4.284 1.00 94.38 116 SER A O 1
ATOM 897 N N . LEU A 1 117 ? -15.948 -5.279 -5.555 1.00 93.00 117 LEU A N 1
ATOM 898 C CA . LEU A 1 117 ? -15.965 -4.321 -4.440 1.00 93.00 117 LEU A CA 1
ATOM 899 C C . LEU A 1 117 ? -17.252 -4.324 -3.611 1.00 93.00 117 LEU A C 1
ATOM 901 O O . LEU A 1 117 ? -17.131 -4.358 -2.385 1.00 93.00 117 LEU A O 1
ATOM 905 N N . PRO A 1 118 ? -18.463 -4.305 -4.207 1.00 94.88 118 PRO A N 1
ATOM 906 C CA . PRO A 1 118 ? -19.688 -4.316 -3.416 1.00 94.88 118 PRO A CA 1
ATOM 907 C C . PRO A 1 118 ? -19.752 -5.532 -2.491 1.00 94.88 118 PRO A C 1
ATOM 909 O O . PRO A 1 118 ? -20.105 -5.394 -1.326 1.00 94.88 118 PRO A O 1
ATOM 912 N N . LEU A 1 119 ? -19.330 -6.703 -2.977 1.00 94.88 119 LEU A N 1
ATOM 913 C CA . LEU A 1 119 ? -19.263 -7.922 -2.176 1.00 94.88 119 LEU A CA 1
ATOM 914 C C . LEU A 1 119 ? -18.210 -7.812 -1.062 1.00 94.88 119 LEU A C 1
ATOM 916 O O . LEU A 1 119 ? -18.498 -8.158 0.082 1.00 94.88 119 LEU A O 1
ATOM 920 N N . LEU A 1 120 ? -17.011 -7.309 -1.373 1.00 93.50 120 LEU A N 1
ATOM 921 C CA . LEU A 1 120 ? -15.924 -7.164 -0.398 1.00 93.50 120 LEU A CA 1
ATOM 922 C C . LEU A 1 120 ? -16.290 -6.227 0.760 1.00 93.50 120 LEU A C 1
ATOM 924 O O . LEU A 1 120 ? -15.924 -6.517 1.895 1.00 93.50 120 LEU A O 1
ATOM 928 N N . PHE A 1 121 ? -17.029 -5.144 0.498 1.00 94.12 121 PHE A N 1
ATOM 929 C CA . PHE A 1 121 ? -17.545 -4.253 1.545 1.00 94.12 121 PHE A CA 1
ATOM 930 C C . PHE A 1 121 ? -18.811 -4.792 2.224 1.00 94.12 121 PHE A C 1
ATOM 932 O O . PHE A 1 121 ? -19.021 -4.533 3.410 1.00 94.12 121 PHE A O 1
ATOM 939 N N . ALA A 1 122 ? -19.635 -5.572 1.519 1.00 95.75 122 ALA A N 1
ATOM 940 C CA . ALA A 1 122 ? -20.829 -6.183 2.097 1.00 95.75 122 ALA A CA 1
ATOM 941 C C . ALA A 1 122 ? -20.488 -7.209 3.185 1.00 95.75 122 ALA A C 1
ATOM 943 O O . ALA A 1 122 ? -21.193 -7.267 4.185 1.00 95.75 122 ALA A O 1
ATOM 944 N N . ILE A 1 123 ? -19.406 -7.983 3.036 1.00 93.94 123 ILE A N 1
ATOM 945 C CA . ILE A 1 123 ? -18.999 -8.991 4.031 1.00 93.94 123 ILE A CA 1
ATOM 946 C C . ILE A 1 123 ? -18.822 -8.382 5.439 1.00 93.94 123 ILE A C 1
ATOM 948 O O . ILE A 1 123 ? -19.550 -8.796 6.343 1.00 93.94 123 ILE A O 1
ATOM 952 N N . PRO A 1 124 ? -17.923 -7.400 5.672 1.00 92.81 124 PRO A N 1
ATOM 953 C CA . PRO A 1 124 ? -17.782 -6.792 6.992 1.00 92.81 124 PRO A CA 1
ATOM 954 C C . PRO A 1 124 ? -19.052 -6.047 7.421 1.00 92.81 124 PRO A C 1
ATOM 956 O O . PRO A 1 124 ? -19.422 -6.132 8.589 1.00 92.81 124 PRO A O 1
ATOM 959 N N . ALA A 1 125 ? -19.762 -5.381 6.502 1.00 93.94 125 ALA A N 1
ATOM 960 C CA . ALA A 1 125 ? -21.008 -4.689 6.831 1.00 93.94 125 ALA A CA 1
ATOM 961 C C . ALA A 1 125 ? -22.076 -5.649 7.384 1.00 93.94 125 ALA A C 1
ATOM 963 O O . ALA A 1 125 ? -22.672 -5.371 8.420 1.00 93.94 125 ALA A O 1
ATOM 964 N N . VAL A 1 126 ? -22.280 -6.805 6.746 1.00 96.00 126 VAL A N 1
ATOM 965 C CA . VAL A 1 126 ? -23.224 -7.835 7.204 1.00 96.00 126 VAL A CA 1
ATOM 966 C C . VAL A 1 126 ? -22.798 -8.413 8.552 1.00 96.00 126 VAL A C 1
ATOM 968 O O . VAL A 1 126 ? -23.651 -8.595 9.417 1.00 96.00 126 VAL A O 1
ATOM 971 N N . ILE A 1 127 ? -21.499 -8.654 8.765 1.00 94.06 127 ILE A N 1
ATOM 972 C CA . ILE A 1 127 ? -20.981 -9.128 10.059 1.00 94.06 127 ILE A CA 1
ATOM 973 C C . ILE A 1 127 ? -21.311 -8.121 11.170 1.00 94.06 127 ILE A C 1
ATOM 975 O O . ILE A 1 127 ? -21.879 -8.505 12.192 1.00 94.06 127 ILE A O 1
ATOM 979 N N . PHE A 1 128 ? -21.024 -6.832 10.966 1.00 92.25 128 PHE A N 1
ATOM 980 C CA . PHE A 1 128 ? -21.331 -5.803 11.964 1.00 92.25 128 PHE A CA 1
ATOM 981 C C . PHE A 1 128 ? -22.836 -5.609 12.170 1.00 92.25 128 PHE A C 1
ATOM 983 O O . PHE A 1 128 ? -23.272 -5.483 13.312 1.00 92.25 128 PHE A O 1
ATOM 990 N N . LEU A 1 129 ? -23.647 -5.654 11.110 1.00 93.88 129 LEU A N 1
ATOM 991 C CA . LEU A 1 129 ? -25.108 -5.588 11.228 1.00 93.88 129 LEU A CA 1
ATOM 992 C C . LEU A 1 129 ? -25.678 -6.790 11.992 1.00 93.88 129 LEU A C 1
ATOM 994 O O . LEU A 1 129 ? -26.584 -6.614 12.802 1.00 93.88 129 LEU A O 1
ATOM 998 N N . ALA A 1 130 ? -25.133 -7.991 11.792 1.00 94.88 130 ALA A N 1
ATOM 999 C CA . ALA A 1 130 ? -25.533 -9.179 12.542 1.00 94.88 130 ALA A CA 1
ATOM 1000 C C . ALA A 1 130 ? -25.174 -9.057 14.032 1.00 94.88 130 ALA A C 1
ATOM 1002 O O . ALA A 1 130 ? -26.006 -9.366 14.885 1.00 94.88 130 ALA A O 1
ATOM 1003 N N . ILE A 1 131 ? -23.976 -8.548 14.351 1.00 93.75 131 ILE A N 1
ATOM 1004 C CA . ILE A 1 131 ? -23.560 -8.268 15.736 1.00 93.75 131 ILE A CA 1
ATOM 1005 C C . ILE A 1 131 ? -24.507 -7.244 16.374 1.00 93.75 131 ILE A C 1
ATOM 1007 O O . ILE A 1 131 ? -25.048 -7.492 17.449 1.00 93.75 131 ILE A O 1
ATOM 1011 N N . LEU A 1 132 ? -24.762 -6.118 15.701 1.00 93.06 132 LEU A N 1
ATOM 1012 C CA . LEU A 1 132 ? -25.672 -5.082 16.197 1.00 93.06 132 LEU A CA 1
ATOM 1013 C C . LEU A 1 132 ? -27.105 -5.604 16.367 1.00 93.06 132 LEU A C 1
ATOM 1015 O O . LEU A 1 132 ? -27.768 -5.249 17.340 1.00 93.06 132 LEU A O 1
ATOM 1019 N N . GLY A 1 133 ? -27.570 -6.463 15.457 1.00 94.06 133 GLY A N 1
ATOM 1020 C CA . GLY A 1 133 ? -28.867 -7.133 15.551 1.00 94.06 133 GLY A CA 1
ATOM 1021 C C . GLY A 1 133 ? -28.968 -8.041 16.769 1.00 94.06 133 GLY A C 1
ATOM 1022 O O . GLY A 1 133 ? -29.930 -7.931 17.525 1.00 94.06 133 GLY A O 1
ATOM 1023 N N . GLY A 1 134 ? -27.948 -8.868 17.013 1.00 93.12 134 GLY A N 1
ATOM 1024 C CA . GLY A 1 134 ? -27.883 -9.732 18.195 1.00 93.12 134 GLY A CA 1
ATOM 1025 C C . GLY A 1 134 ? -27.813 -8.961 19.518 1.00 93.12 134 GLY A C 1
ATOM 1026 O O . GLY A 1 134 ? -28.300 -9.445 20.535 1.00 93.12 134 GLY A O 1
ATOM 1027 N N . LEU A 1 135 ? -27.253 -7.749 19.499 1.00 91.31 135 LEU A N 1
ATOM 1028 C CA . LEU A 1 135 ? -27.189 -6.847 20.654 1.00 91.31 135 LEU A CA 1
ATOM 1029 C C . LEU A 1 135 ? -28.438 -5.960 20.817 1.00 91.31 135 LEU A C 1
ATOM 1031 O O . LEU A 1 135 ? -28.549 -5.256 21.816 1.00 91.31 135 LEU A O 1
ATOM 1035 N N . GLY A 1 136 ? -29.362 -5.945 19.848 1.00 90.50 136 GLY A N 1
ATOM 1036 C CA . GLY A 1 136 ? -30.525 -5.047 19.855 1.00 90.50 136 GLY A CA 1
ATOM 1037 C C . GLY A 1 136 ? -30.195 -3.571 19.578 1.00 90.50 136 GLY A C 1
ATOM 1038 O O . GLY A 1 136 ? -31.030 -2.695 19.793 1.00 90.50 136 GLY A O 1
ATOM 1039 N N . HIS A 1 137 ? -28.996 -3.272 19.077 1.00 90.25 137 HIS A N 1
ATOM 1040 C CA . HIS A 1 137 ? -28.489 -1.911 18.866 1.00 90.25 137 HIS A CA 1
ATOM 1041 C C . HIS A 1 137 ? -28.676 -1.388 17.430 1.00 90.25 137 HIS A C 1
ATOM 1043 O O . HIS A 1 137 ? -28.109 -0.360 17.065 1.00 90.25 137 HIS A O 1
ATOM 1049 N N . LEU A 1 138 ? -29.478 -2.068 16.599 1.00 87.50 138 LEU A N 1
ATOM 1050 C CA . LEU A 1 138 ? -29.764 -1.625 15.225 1.00 87.50 138 LEU A CA 1
ATOM 1051 C C . LEU A 1 138 ? -30.512 -0.287 15.172 1.00 87.50 138 LEU A C 1
ATOM 1053 O O . LEU A 1 138 ? -30.291 0.508 14.264 1.00 87.50 138 LEU A O 1
ATOM 1057 N N . THR A 1 139 ? -31.405 -0.046 16.132 1.00 86.00 139 THR A N 1
ATOM 1058 C CA . THR A 1 139 ? -32.266 1.148 16.175 1.00 86.00 139 THR A CA 1
ATOM 1059 C C . THR A 1 139 ? -32.162 1.919 17.489 1.00 86.00 139 THR A C 1
ATOM 1061 O O . THR A 1 139 ? -32.572 3.077 17.552 1.00 86.00 139 THR A O 1
ATOM 1064 N N . ALA A 1 140 ? -31.584 1.315 18.531 1.00 85.56 140 ALA A N 1
ATOM 1065 C CA . ALA A 1 140 ? -31.428 1.916 19.848 1.00 85.56 140 ALA A CA 1
ATOM 1066 C C . ALA A 1 140 ? -29.957 2.258 20.119 1.00 85.56 140 ALA A C 1
ATOM 1068 O O . ALA A 1 140 ? -29.104 1.377 20.217 1.00 85.56 140 ALA A O 1
ATOM 1069 N N . LEU A 1 141 ? -29.657 3.551 20.263 1.00 87.50 141 LEU A N 1
ATOM 1070 C CA . LEU A 1 141 ? -28.326 4.013 20.664 1.00 87.50 141 LEU A CA 1
ATOM 1071 C C . LEU A 1 141 ? -28.206 4.036 22.196 1.00 87.50 141 LEU A C 1
ATOM 1073 O O . LEU A 1 141 ? -29.156 4.458 22.855 1.00 87.50 141 LEU A O 1
ATOM 1077 N N . PRO A 1 142 ? -27.045 3.715 22.793 1.00 87.12 142 PRO A N 1
ATOM 1078 C CA . PRO A 1 142 ? -26.874 3.790 24.242 1.00 87.12 142 PRO A CA 1
ATOM 1079 C C . PRO A 1 142 ? -27.060 5.210 24.798 1.00 87.12 142 PRO A C 1
ATOM 1081 O O . PRO A 1 142 ? -26.759 6.208 24.128 1.00 87.12 142 PRO A O 1
ATOM 1084 N N . GLU A 1 143 ? -27.525 5.296 26.044 1.00 86.12 143 GLU A N 1
ATOM 1085 C CA . GLU A 1 143 ? -27.727 6.556 26.765 1.00 86.12 143 GLU A CA 1
ATOM 1086 C C . GLU A 1 143 ? -26.513 6.978 27.618 1.00 86.12 143 GLU A C 1
ATOM 1088 O O . GLU A 1 143 ? -25.614 6.194 27.964 1.00 86.12 143 GLU A O 1
ATOM 1093 N N . GLY A 1 144 ? -26.497 8.265 27.972 1.00 85.44 144 GLY A N 1
ATOM 1094 C CA . GLY A 1 144 ? -25.479 8.886 28.814 1.00 85.44 144 GLY A CA 1
ATOM 1095 C C . GLY A 1 144 ? -24.161 9.161 28.086 1.00 85.44 144 GLY A C 1
ATOM 1096 O O . GLY A 1 144 ? -24.123 9.413 26.882 1.00 85.44 144 GLY A O 1
ATOM 1097 N N . ARG A 1 145 ? -23.050 9.137 28.838 1.00 84.75 145 ARG A N 1
ATOM 1098 C CA . ARG A 1 145 ? -21.710 9.403 28.291 1.00 84.75 145 ARG A CA 1
ATOM 1099 C C . ARG A 1 145 ? -21.398 8.445 27.139 1.00 84.75 145 ARG A C 1
ATOM 1101 O O . ARG A 1 145 ? -21.510 7.228 27.317 1.00 84.75 145 ARG A O 1
ATOM 1108 N N . ILE A 1 146 ? -20.953 9.013 26.015 1.00 87.75 146 ILE A N 1
ATOM 1109 C CA . ILE A 1 146 ? -20.557 8.280 24.808 1.00 87.75 146 ILE A CA 1
ATOM 1110 C C . ILE A 1 146 ? -19.316 7.446 25.113 1.00 87.75 146 ILE A C 1
ATOM 1112 O O . ILE A 1 146 ? -18.208 7.971 25.265 1.00 87.75 146 ILE A O 1
ATOM 1116 N N . VAL A 1 147 ? -19.528 6.139 25.215 1.00 86.44 147 VAL A N 1
ATOM 1117 C CA . VAL A 1 147 ? -18.487 5.138 25.440 1.00 86.44 147 VAL A CA 1
ATOM 1118 C C . VAL A 1 147 ? -18.751 4.006 24.463 1.00 86.44 147 VAL A C 1
ATOM 1120 O O . VAL A 1 147 ? -19.786 3.354 24.532 1.00 86.44 147 VAL A O 1
ATOM 1123 N N . PHE A 1 148 ? -17.816 3.787 23.544 1.00 85.00 148 PHE A N 1
ATOM 1124 C CA . PHE A 1 148 ? -17.984 2.852 22.433 1.00 85.00 148 PHE A CA 1
ATOM 1125 C C . PHE A 1 148 ? -18.293 1.413 22.877 1.00 85.00 148 PHE A C 1
ATOM 1127 O O . PHE A 1 148 ? -19.151 0.768 22.284 1.00 85.00 148 PHE A O 1
ATOM 1134 N N . SER A 1 149 ? -17.700 0.950 23.982 1.00 86.94 149 SER A N 1
ATOM 1135 C CA . SER A 1 149 ? -17.954 -0.391 24.525 1.00 86.94 149 SER A CA 1
ATOM 1136 C C . SER A 1 149 ? -19.395 -0.623 24.998 1.00 86.94 149 SER A C 1
ATOM 1138 O O . SER A 1 149 ? -19.790 -1.774 25.162 1.00 86.94 149 SER A O 1
ATOM 1140 N N . LYS A 1 150 ? -20.195 0.439 25.190 1.00 87.75 150 LYS A N 1
ATOM 1141 C CA . LYS A 1 150 ? -21.643 0.322 25.435 1.00 87.75 150 LYS A CA 1
ATOM 1142 C C . LYS A 1 150 ? -22.428 -0.026 24.171 1.00 87.75 150 LYS A C 1
ATOM 1144 O O . LYS A 1 150 ? -23.530 -0.542 24.277 1.00 87.75 150 LYS A O 1
ATOM 1149 N N . PHE A 1 151 ? -21.899 0.316 22.998 1.00 89.75 151 PHE A N 1
ATOM 1150 C CA . PHE A 1 151 ? -22.554 0.088 21.713 1.00 89.75 151 PHE A CA 1
ATOM 1151 C C . PHE A 1 151 ? -22.126 -1.240 21.099 1.00 89.75 151 PHE A C 1
ATOM 1153 O O . PHE A 1 151 ? -22.969 -2.036 20.704 1.00 89.75 151 PHE A O 1
ATOM 1160 N N . ILE A 1 152 ? -20.827 -1.527 21.085 1.00 91.06 152 ILE A N 1
ATOM 1161 C CA . ILE A 1 152 ? -20.314 -2.839 20.697 1.00 91.06 152 ILE A CA 1
ATOM 1162 C C . ILE A 1 152 ? -19.341 -3.281 21.793 1.00 91.06 152 ILE A C 1
ATOM 1164 O O . ILE A 1 152 ? -18.287 -2.656 21.949 1.00 91.06 152 ILE A O 1
ATOM 1168 N N . PRO A 1 153 ? -19.671 -4.321 22.585 1.00 90.00 153 PRO A N 1
ATOM 1169 C CA . PRO A 1 153 ? -18.775 -4.822 23.615 1.00 90.00 153 PRO A CA 1
ATOM 1170 C C . PRO A 1 153 ? -17.428 -5.228 23.019 1.00 90.00 153 PRO A C 1
ATOM 1172 O O . PRO A 1 153 ? -17.362 -5.835 21.949 1.00 90.00 153 PRO A O 1
ATOM 1175 N N . ILE A 1 154 ? -16.356 -4.917 23.749 1.00 86.25 154 ILE A N 1
ATOM 1176 C CA . ILE A 1 154 ? -14.971 -5.042 23.275 1.00 86.25 154 ILE A CA 1
ATOM 1177 C C . ILE A 1 154 ? -14.674 -6.460 22.756 1.00 86.25 154 ILE A C 1
ATOM 1179 O O . ILE A 1 154 ? -14.060 -6.601 21.704 1.00 86.25 154 ILE A O 1
ATOM 1183 N N . ALA A 1 155 ? -15.200 -7.498 23.415 1.00 88.75 155 ALA A N 1
ATOM 1184 C CA . ALA A 1 155 ? -14.999 -8.893 23.021 1.00 88.75 155 ALA A CA 1
ATOM 1185 C C . ALA A 1 155 ? -15.438 -9.204 21.574 1.00 88.75 155 ALA A C 1
ATOM 1187 O O . ALA A 1 155 ? -14.744 -9.931 20.868 1.00 88.75 155 ALA A O 1
ATOM 1188 N N . PHE A 1 156 ? -16.551 -8.636 21.088 1.00 91.56 156 PHE A N 1
ATOM 1189 C CA . PHE A 1 156 ? -17.006 -8.869 19.706 1.00 91.56 156 PHE A CA 1
ATOM 1190 C C . PHE A 1 156 ? -16.040 -8.272 18.682 1.00 91.56 156 PHE A C 1
ATOM 1192 O O . PHE A 1 156 ? -15.786 -8.859 17.628 1.00 91.56 156 PHE A O 1
ATOM 1199 N N . ILE A 1 157 ? -15.488 -7.107 19.008 1.00 88.25 157 ILE A N 1
ATOM 1200 C CA . ILE A 1 157 ? -14.529 -6.392 18.169 1.00 88.25 157 ILE A CA 1
ATOM 1201 C C . ILE A 1 157 ? -13.217 -7.153 18.150 1.00 88.25 157 ILE A C 1
ATOM 1203 O O . ILE A 1 157 ? -12.694 -7.426 17.076 1.00 88.25 157 ILE A O 1
ATOM 1207 N N . GLU A 1 158 ? -12.721 -7.542 19.321 1.00 88.12 158 GLU A N 1
ATOM 1208 C CA . GLU A 1 158 ? -11.503 -8.333 19.453 1.00 88.12 158 GLU A CA 1
ATOM 1209 C C . GLU A 1 158 ? -11.593 -9.615 18.636 1.00 88.12 158 GLU A C 1
ATOM 1211 O O . GLU A 1 158 ? -10.752 -9.830 17.771 1.00 88.12 158 GLU A O 1
ATOM 1216 N N . VAL A 1 159 ? -12.633 -10.429 18.830 1.00 92.06 159 VAL A N 1
ATOM 1217 C CA . VAL A 1 159 ? -12.783 -11.695 18.097 1.00 92.06 159 VAL A CA 1
ATOM 1218 C C . VAL A 1 159 ? -12.815 -11.456 16.586 1.00 92.06 159 VAL A C 1
ATOM 1220 O O . VAL A 1 159 ? -12.096 -12.126 15.843 1.00 92.06 159 VAL A O 1
ATOM 1223 N N . THR A 1 160 ? -13.590 -10.471 16.128 1.00 91.44 160 THR A N 1
ATOM 1224 C CA . THR A 1 160 ? -13.731 -10.175 14.694 1.00 91.44 160 THR A CA 1
ATOM 1225 C C . THR A 1 160 ? -12.418 -9.669 14.090 1.00 91.44 160 THR A C 1
ATOM 1227 O O . THR A 1 160 ? -11.948 -10.199 13.081 1.00 91.44 160 THR A O 1
ATOM 1230 N N . PHE A 1 161 ? -11.782 -8.667 14.704 1.00 91.25 161 PHE A N 1
ATOM 1231 C CA . PHE A 1 161 ? -10.544 -8.080 14.188 1.00 91.25 161 PHE A CA 1
ATOM 1232 C C . PHE A 1 161 ? -9.352 -9.026 14.325 1.00 91.25 161 PHE A C 1
ATOM 1234 O O . PHE A 1 161 ? -8.560 -9.117 13.390 1.00 91.25 161 PHE A O 1
ATOM 1241 N N . VAL A 1 162 ? -9.224 -9.763 15.432 1.00 92.50 162 VAL A N 1
ATOM 1242 C CA . VAL A 1 162 ? -8.150 -10.751 15.618 1.00 92.50 162 VAL A CA 1
ATOM 1243 C C . VAL A 1 162 ? -8.273 -11.869 14.587 1.00 92.50 162 VAL A C 1
ATOM 1245 O O . VAL A 1 162 ? -7.261 -12.236 13.993 1.00 92.50 162 VAL A O 1
ATOM 1248 N N . ALA A 1 163 ? -9.483 -12.358 14.294 1.00 93.62 163 ALA A N 1
ATOM 1249 C CA . ALA A 1 163 ? -9.689 -13.346 13.235 1.00 93.62 163 ALA A CA 1
ATOM 1250 C C . ALA A 1 163 ? -9.274 -12.804 11.852 1.00 93.62 163 ALA A C 1
ATOM 1252 O O . ALA A 1 163 ? -8.543 -13.473 11.117 1.00 93.62 163 ALA A O 1
ATOM 1253 N N . CYS A 1 164 ? -9.671 -11.573 11.514 1.00 93.00 164 CYS A N 1
ATOM 1254 C CA . CYS A 1 164 ? -9.283 -10.920 10.259 1.00 93.00 164 CYS A CA 1
ATOM 1255 C C . CYS A 1 164 ? -7.768 -10.674 10.157 1.00 93.00 164 CYS A C 1
ATOM 1257 O O . CYS A 1 164 ? -7.172 -10.904 9.100 1.00 93.00 164 CYS A O 1
ATOM 1259 N N . ILE A 1 165 ? -7.130 -10.231 11.245 1.00 92.81 165 ILE A N 1
ATOM 1260 C CA . ILE A 1 165 ? -5.678 -10.031 11.321 1.00 92.81 165 ILE A CA 1
ATOM 1261 C C . ILE A 1 165 ? -4.966 -11.374 11.172 1.00 92.81 165 ILE A C 1
ATOM 1263 O O . ILE A 1 165 ? -4.047 -11.475 10.364 1.00 92.81 165 ILE A O 1
ATOM 1267 N N . ALA A 1 166 ? -5.405 -12.417 11.879 1.00 94.88 166 ALA A N 1
ATOM 1268 C CA . ALA A 1 166 ? -4.823 -13.751 11.780 1.00 94.88 166 ALA A CA 1
ATOM 1269 C C . ALA A 1 166 ? -4.906 -14.292 10.346 1.00 94.88 166 ALA A C 1
ATOM 1271 O O . ALA A 1 166 ? -3.890 -14.718 9.797 1.00 94.88 166 ALA A O 1
ATOM 1272 N N . LEU A 1 167 ? -6.074 -14.200 9.700 1.00 93.62 167 LEU A N 1
ATOM 1273 C CA . LEU A 1 167 ? -6.244 -14.587 8.297 1.00 93.62 167 LEU A CA 1
ATOM 1274 C C . LEU A 1 167 ? -5.297 -13.805 7.373 1.00 93.62 167 LEU A C 1
ATOM 1276 O O . LEU A 1 167 ? -4.642 -14.398 6.514 1.00 93.62 167 LEU A O 1
ATOM 1280 N N . SER A 1 168 ? -5.190 -12.489 7.572 1.00 93.19 168 SER A N 1
ATOM 1281 C CA . SER A 1 168 ? -4.331 -11.613 6.764 1.00 93.19 168 SER A CA 1
ATOM 1282 C C . SER A 1 168 ? -2.845 -11.932 6.947 1.00 93.19 168 SER A C 1
ATOM 1284 O O . SER A 1 168 ? -2.111 -12.014 5.963 1.00 93.19 168 SER A O 1
ATOM 1286 N N . LEU A 1 169 ? -2.399 -12.163 8.186 1.00 95.25 169 LEU A N 1
ATOM 1287 C CA . LEU A 1 169 ? -1.017 -12.527 8.507 1.00 95.25 169 LEU A CA 1
ATOM 1288 C C . LEU A 1 169 ? -0.658 -13.914 7.968 1.00 95.25 169 LEU A C 1
ATOM 1290 O O . LEU A 1 169 ? 0.419 -14.080 7.400 1.00 95.25 169 LEU A O 1
ATOM 1294 N N . LEU A 1 170 ? -1.561 -14.891 8.080 1.00 95.81 170 LEU A N 1
ATOM 1295 C CA . LEU A 1 170 ? -1.373 -16.223 7.502 1.00 95.81 170 LEU A CA 1
ATOM 1296 C C . LEU A 1 170 ? -1.276 -16.153 5.973 1.00 95.81 170 LEU A C 1
ATOM 1298 O O . LEU A 1 170 ? -0.352 -16.722 5.390 1.00 95.81 170 LEU A O 1
ATOM 1302 N N . GLY A 1 171 ? -2.185 -15.423 5.321 1.00 95.19 171 GLY A N 1
ATOM 1303 C CA . GLY A 1 171 ? -2.155 -15.204 3.874 1.00 95.19 171 GLY A CA 1
ATOM 1304 C C . GLY A 1 171 ? -0.866 -14.521 3.411 1.00 95.19 171 GLY A C 1
ATOM 1305 O O . GLY A 1 171 ? -0.221 -14.991 2.470 1.00 95.19 171 GLY A O 1
ATOM 1306 N N . ALA A 1 172 ? -0.444 -13.464 4.112 1.00 94.44 172 ALA A N 1
ATOM 1307 C CA . ALA A 1 172 ? 0.798 -12.745 3.835 1.00 94.44 172 ALA A CA 1
ATOM 1308 C C . ALA A 1 172 ? 2.040 -13.624 4.042 1.00 94.44 172 ALA A C 1
ATOM 1310 O O . ALA A 1 172 ? 2.929 -13.629 3.191 1.00 94.44 172 ALA A O 1
ATOM 1311 N N . ALA A 1 173 ? 2.092 -14.413 5.120 1.00 96.06 173 ALA A N 1
ATOM 1312 C CA . ALA A 1 173 ? 3.192 -15.335 5.385 1.00 96.06 173 ALA A CA 1
ATOM 1313 C C . ALA A 1 173 ? 3.280 -16.422 4.306 1.00 96.06 173 ALA A C 1
ATOM 1315 O O . ALA A 1 173 ? 4.344 -16.638 3.727 1.00 96.06 173 ALA A O 1
ATOM 1316 N N . MET A 1 174 ? 2.162 -17.073 3.971 1.00 96.44 174 MET A N 1
ATOM 1317 C CA . MET A 1 174 ? 2.130 -18.112 2.938 1.00 96.44 174 MET A CA 1
ATOM 1318 C C . MET A 1 174 ? 2.477 -17.558 1.550 1.00 96.44 174 MET A C 1
ATOM 1320 O O . MET A 1 174 ? 3.290 -18.153 0.840 1.00 96.44 174 MET A O 1
ATOM 1324 N N . GLY A 1 175 ? 1.899 -16.419 1.160 1.00 95.06 175 GLY A N 1
ATOM 1325 C CA . GLY A 1 175 ? 2.202 -15.767 -0.116 1.00 95.06 175 GLY A CA 1
ATOM 1326 C C . GLY A 1 175 ? 3.654 -15.291 -0.195 1.00 95.06 175 GLY A C 1
ATOM 1327 O O . GLY A 1 175 ? 4.338 -15.549 -1.187 1.00 95.06 175 GLY A O 1
ATOM 1328 N N . GLY A 1 176 ? 4.160 -14.701 0.890 1.00 93.31 176 GLY A N 1
ATOM 1329 C CA . GLY A 1 176 ? 5.555 -14.290 1.030 1.00 93.31 176 GLY A CA 1
ATOM 1330 C C . GLY A 1 176 ? 6.526 -15.464 0.922 1.00 93.31 176 GLY A C 1
ATOM 1331 O O . GLY A 1 176 ? 7.500 -15.376 0.181 1.00 93.31 176 GLY A O 1
ATOM 1332 N N . LEU A 1 177 ? 6.234 -16.599 1.567 1.00 93.50 177 LEU A N 1
ATOM 1333 C CA . LEU A 1 177 ? 7.035 -17.823 1.450 1.00 93.50 177 LEU A CA 1
ATOM 1334 C C . LEU A 1 177 ? 7.047 -18.374 0.018 1.00 93.50 177 LEU A C 1
ATOM 1336 O O . LEU A 1 177 ? 8.094 -18.812 -0.462 1.00 93.50 177 LEU A O 1
ATOM 1340 N N . ARG A 1 178 ? 5.909 -18.344 -0.689 1.00 93.25 178 ARG A N 1
ATOM 1341 C CA . ARG A 1 178 ? 5.841 -18.764 -2.100 1.00 93.25 178 ARG A CA 1
ATOM 1342 C C . ARG A 1 178 ? 6.683 -17.858 -2.995 1.00 93.25 178 ARG A C 1
ATOM 1344 O O . ARG A 1 178 ? 7.448 -18.367 -3.811 1.00 93.25 178 ARG A O 1
ATOM 1351 N N . TYR A 1 179 ? 6.579 -16.545 -2.806 1.00 92.62 179 TYR A N 1
ATOM 1352 C CA . TYR A 1 179 ? 7.382 -15.573 -3.542 1.00 92.62 179 TYR A CA 1
ATOM 1353 C C . TYR A 1 179 ? 8.879 -15.708 -3.226 1.00 92.62 179 TYR A C 1
ATOM 1355 O O . TYR A 1 179 ? 9.712 -15.727 -4.129 1.00 92.62 179 TYR A O 1
ATOM 1363 N N . TRP A 1 180 ? 9.230 -15.898 -1.952 1.00 90.94 180 TRP A N 1
ATOM 1364 C CA . TRP A 1 180 ? 10.607 -16.115 -1.512 1.00 90.94 180 TRP A CA 1
ATOM 1365 C C . TRP A 1 180 ? 11.237 -17.349 -2.162 1.00 90.94 180 TRP A C 1
ATOM 1367 O O . TRP A 1 180 ? 12.379 -17.296 -2.620 1.00 90.94 180 TRP A O 1
ATOM 1377 N N . ARG A 1 181 ? 10.494 -18.458 -2.263 1.00 90.75 181 ARG A N 1
ATOM 1378 C CA . ARG A 1 181 ? 10.943 -19.664 -2.980 1.00 90.75 181 ARG A CA 1
ATOM 1379 C C . ARG A 1 181 ? 11.185 -19.394 -4.467 1.00 90.75 181 ARG A C 1
ATOM 1381 O O . ARG A 1 181 ? 12.194 -19.838 -5.002 1.00 90.75 181 ARG A O 1
ATOM 1388 N N . ALA A 1 182 ? 10.307 -18.628 -5.114 1.00 89.75 182 ALA A N 1
ATOM 1389 C CA . ALA A 1 182 ? 10.484 -18.251 -6.516 1.00 89.75 182 ALA A CA 1
ATOM 1390 C C . ALA A 1 182 ? 11.718 -17.358 -6.736 1.00 89.75 182 ALA A C 1
ATOM 1392 O O . ALA A 1 182 ? 12.426 -17.532 -7.724 1.00 89.75 182 ALA A O 1
ATOM 1393 N N . MET A 1 183 ? 12.011 -16.445 -5.803 1.00 88.38 183 MET A N 1
ATOM 1394 C CA . MET A 1 183 ? 13.220 -15.617 -5.863 1.00 88.38 183 MET A CA 1
ATOM 1395 C C . MET A 1 183 ? 14.504 -16.401 -5.577 1.00 88.38 183 MET A C 1
ATOM 1397 O O . MET A 1 183 ? 15.503 -16.247 -6.278 1.00 88.38 183 MET A O 1
ATOM 1401 N N . SER A 1 184 ? 14.492 -17.241 -4.540 1.00 83.00 184 SER A N 1
ATOM 1402 C CA . SER A 1 184 ? 15.674 -18.000 -4.107 1.00 83.00 184 SER A CA 1
ATOM 1403 C C . SER A 1 184 ? 16.110 -19.061 -5.114 1.00 83.00 184 SER A C 1
ATOM 1405 O O . SER A 1 184 ? 17.298 -19.357 -5.183 1.00 83.00 184 SER A O 1
ATOM 1407 N N . GLY A 1 185 ? 15.203 -19.554 -5.965 1.00 70.38 185 GLY A N 1
ATOM 1408 C CA . GLY A 1 185 ? 15.541 -20.465 -7.064 1.00 70.38 185 GLY A CA 1
ATOM 1409 C C . GLY A 1 185 ? 16.551 -19.908 -8.082 1.00 70.38 185 GLY A C 1
ATOM 1410 O O . GLY A 1 185 ? 17.107 -20.684 -8.853 1.00 70.38 185 GLY A O 1
ATOM 1411 N N . GLY A 1 186 ? 16.811 -18.592 -8.083 1.00 61.88 186 GLY A N 1
ATOM 1412 C CA . GLY A 1 186 ? 17.803 -17.939 -8.947 1.00 61.88 186 GLY A CA 1
ATOM 1413 C C . GLY A 1 186 ? 18.851 -17.089 -8.218 1.00 61.88 186 GLY A C 1
ATOM 1414 O O . GLY A 1 186 ? 19.589 -16.366 -8.886 1.00 61.88 186 GLY A O 1
ATOM 1415 N N . ALA A 1 187 ? 18.915 -17.126 -6.881 1.00 63.28 187 ALA A N 1
ATOM 1416 C CA . ALA A 1 187 ? 19.790 -16.259 -6.085 1.00 63.28 187 ALA A CA 1
ATOM 1417 C C . ALA A 1 187 ? 21.039 -16.994 -5.559 1.00 63.28 187 ALA A C 1
ATOM 1419 O O . ALA A 1 187 ? 20.958 -18.127 -5.094 1.00 63.28 187 ALA A O 1
ATOM 1420 N N . SER A 1 188 ? 22.196 -16.321 -5.577 1.00 56.41 188 SER A N 1
ATOM 1421 C CA . SER A 1 188 ? 23.420 -16.791 -4.908 1.00 56.41 188 SER A CA 1
ATOM 1422 C C . SER A 1 188 ? 23.313 -16.578 -3.392 1.00 56.41 188 SER A C 1
ATOM 1424 O O . SER A 1 188 ? 22.976 -15.483 -2.946 1.00 56.41 188 SER A O 1
ATOM 1426 N N . ALA A 1 189 ? 23.633 -17.603 -2.599 1.00 54.41 189 ALA A N 1
ATOM 1427 C CA . ALA A 1 189 ? 23.446 -17.655 -1.144 1.00 54.41 189 ALA A CA 1
ATOM 1428 C C . ALA A 1 189 ? 24.509 -16.881 -0.328 1.00 54.41 189 ALA A C 1
ATOM 1430 O O . ALA A 1 189 ? 25.101 -17.434 0.595 1.00 54.41 189 ALA A O 1
ATOM 1431 N N . ASN A 1 190 ? 24.769 -15.607 -0.646 1.00 51.78 190 ASN A N 1
ATOM 1432 C CA . ASN A 1 190 ? 25.798 -14.824 0.051 1.00 51.78 190 ASN A CA 1
ATOM 1433 C C . ASN A 1 190 ? 25.213 -13.621 0.813 1.00 51.78 190 ASN A C 1
ATOM 1435 O O . ASN A 1 190 ? 24.634 -12.722 0.211 1.00 51.78 190 ASN A O 1
ATOM 1439 N N . GLY A 1 191 ? 25.464 -13.576 2.131 1.00 54.47 191 GLY A N 1
ATOM 1440 C CA . GLY A 1 191 ? 25.427 -12.358 2.955 1.00 54.47 191 GLY A CA 1
ATOM 1441 C C . GLY A 1 191 ? 24.133 -12.104 3.737 1.00 54.47 191 GLY A C 1
ATOM 1442 O O . GLY A 1 191 ? 23.275 -11.354 3.288 1.00 54.47 191 GLY A O 1
ATOM 1443 N N . HIS A 1 192 ? 24.010 -12.656 4.952 1.00 57.00 192 HIS A N 1
ATOM 1444 C CA . HIS A 1 192 ? 22.799 -12.492 5.779 1.00 57.00 192 HIS A CA 1
ATOM 1445 C C . HIS A 1 192 ? 22.911 -11.456 6.918 1.00 57.00 192 HIS A C 1
ATOM 1447 O O . HIS A 1 192 ? 21.900 -10.880 7.299 1.00 57.00 192 HIS A O 1
ATOM 1453 N N . GLY A 1 193 ? 24.108 -11.175 7.453 1.00 61.47 193 GLY A N 1
ATOM 1454 C CA . GLY A 1 193 ? 24.260 -10.340 8.660 1.00 61.47 193 GLY A CA 1
ATOM 1455 C C . GLY A 1 193 ? 24.311 -8.825 8.395 1.00 61.47 193 GLY A C 1
ATOM 1456 O O . GLY A 1 193 ? 23.331 -8.125 8.654 1.00 61.47 193 GLY A O 1
ATOM 1457 N N . PRO A 1 194 ? 25.421 -8.288 7.848 1.00 62.84 194 PRO A N 1
ATOM 1458 C CA . PRO A 1 194 ? 25.584 -6.844 7.617 1.00 62.84 194 PRO A CA 1
ATOM 1459 C C . PRO A 1 194 ? 24.562 -6.256 6.633 1.00 62.84 194 PRO A C 1
ATOM 1461 O O . PRO A 1 194 ? 24.244 -5.071 6.696 1.00 62.84 194 PRO A O 1
ATOM 1464 N N . ALA A 1 195 ? 24.027 -7.094 5.741 1.00 75.88 195 ALA A N 1
ATOM 1465 C CA . ALA A 1 195 ? 23.029 -6.712 4.751 1.00 75.88 195 ALA A CA 1
ATOM 1466 C C . ALA A 1 195 ? 21.659 -6.380 5.370 1.00 75.88 195 ALA A C 1
ATOM 1468 O O . ALA A 1 195 ? 20.912 -5.588 4.799 1.00 75.88 195 ALA A O 1
ATOM 1469 N N . LEU A 1 196 ? 21.314 -6.953 6.530 1.00 82.31 196 LEU A N 1
ATOM 1470 C CA . LEU A 1 196 ? 20.006 -6.723 7.145 1.00 82.31 196 LEU A CA 1
ATOM 1471 C C . LEU A 1 196 ? 19.903 -5.313 7.734 1.00 82.31 196 LEU A C 1
ATOM 1473 O O . LEU A 1 196 ? 18.956 -4.594 7.432 1.00 82.31 196 LEU A O 1
ATOM 1477 N N . MET A 1 197 ? 20.889 -4.900 8.538 1.00 84.81 197 MET A N 1
ATOM 1478 C CA . MET A 1 197 ? 20.885 -3.576 9.170 1.00 84.81 197 MET A CA 1
ATOM 1479 C C . MET A 1 197 ? 20.942 -2.454 8.129 1.00 84.81 197 MET A C 1
ATOM 1481 O O . MET A 1 197 ? 20.180 -1.494 8.217 1.00 84.81 197 MET A O 1
ATOM 1485 N N . SER A 1 198 ? 21.796 -2.590 7.111 1.00 84.12 198 SER A N 1
ATOM 1486 C CA . SER A 1 198 ? 21.867 -1.608 6.025 1.00 84.12 198 SER A CA 1
ATOM 1487 C C . SER A 1 198 ? 20.551 -1.520 5.249 1.00 84.12 198 SER A C 1
ATOM 1489 O O . SER A 1 198 ? 20.094 -0.418 4.962 1.00 84.12 198 SER A O 1
ATOM 1491 N N . THR A 1 199 ? 19.888 -2.653 4.994 1.00 85.81 199 THR A N 1
ATOM 1492 C CA . THR A 1 199 ? 18.559 -2.673 4.362 1.00 85.81 199 THR A CA 1
ATOM 1493 C C . THR A 1 199 ? 17.502 -1.997 5.238 1.00 85.81 199 THR A C 1
ATOM 1495 O O . THR A 1 199 ? 16.684 -1.235 4.727 1.00 85.81 199 THR A O 1
ATOM 1498 N N . LEU A 1 200 ? 17.512 -2.232 6.554 1.00 87.62 200 LEU A N 1
ATOM 1499 C CA . LEU A 1 200 ? 16.578 -1.586 7.483 1.00 87.62 200 LEU A CA 1
ATOM 1500 C C . LEU A 1 200 ? 16.761 -0.064 7.506 1.00 87.62 200 LEU A C 1
ATOM 1502 O O . LEU A 1 200 ? 15.774 0.666 7.421 1.00 87.62 200 LEU A O 1
ATOM 1506 N N . LEU A 1 201 ? 18.005 0.417 7.570 1.00 87.00 201 LEU A N 1
ATOM 1507 C CA . LEU A 1 201 ? 18.303 1.851 7.512 1.00 87.00 201 LEU A CA 1
ATOM 1508 C C . LEU A 1 201 ? 17.908 2.458 6.158 1.00 87.00 201 LEU A C 1
ATOM 1510 O O . LEU A 1 201 ? 17.278 3.515 6.132 1.00 87.00 201 LEU A O 1
ATOM 1514 N N . ASP A 1 202 ? 18.179 1.765 5.046 1.00 86.56 202 ASP A N 1
ATOM 1515 C CA . ASP A 1 202 ? 17.732 2.171 3.706 1.00 86.56 202 ASP A CA 1
ATOM 1516 C C . ASP A 1 202 ? 16.201 2.339 3.639 1.00 86.56 202 ASP A C 1
ATOM 1518 O O . ASP A 1 202 ? 15.718 3.284 3.007 1.00 86.56 202 ASP A O 1
ATOM 1522 N N . ILE A 1 203 ? 15.443 1.446 4.292 1.00 87.88 203 ILE A N 1
ATOM 1523 C CA . ILE A 1 203 ? 13.974 1.501 4.370 1.00 87.88 203 ILE A CA 1
ATOM 1524 C C . ILE A 1 203 ? 13.517 2.675 5.237 1.00 87.88 203 ILE A C 1
ATOM 1526 O O . ILE A 1 203 ? 12.659 3.438 4.803 1.00 87.88 203 ILE A O 1
ATOM 1530 N N . LEU A 1 204 ? 14.069 2.850 6.439 1.00 88.94 204 LEU A N 1
ATOM 1531 C CA . LEU A 1 204 ? 13.638 3.916 7.354 1.00 88.94 204 LEU A CA 1
ATOM 1532 C C . LEU A 1 204 ? 13.931 5.308 6.784 1.00 88.94 204 LEU A C 1
ATOM 1534 O O . LEU A 1 204 ? 13.070 6.191 6.802 1.00 88.94 204 LEU A O 1
ATOM 1538 N N . GLU A 1 205 ? 15.113 5.497 6.207 1.00 86.69 205 GLU A N 1
ATOM 1539 C CA . GLU A 1 205 ? 15.516 6.773 5.613 1.00 86.69 205 GLU A CA 1
ATOM 1540 C C . GLU A 1 205 ? 14.980 6.969 4.186 1.00 86.69 205 GLU A C 1
ATOM 1542 O O . GLU A 1 205 ? 15.062 8.067 3.637 1.00 86.69 205 GLU A O 1
ATOM 1547 N N . HIS A 1 206 ? 14.427 5.920 3.564 1.00 87.81 206 HIS A N 1
ATOM 1548 C CA . HIS A 1 206 ? 14.006 5.926 2.160 1.00 87.81 206 HIS A CA 1
ATOM 1549 C C . HIS A 1 206 ? 15.129 6.401 1.204 1.00 87.81 206 HIS A C 1
ATOM 1551 O O . HIS A 1 206 ? 14.853 7.060 0.194 1.00 87.81 206 HIS A O 1
ATOM 1557 N N . ARG A 1 207 ? 16.397 6.053 1.488 1.00 82.88 207 ARG A N 1
ATOM 1558 C CA . ARG A 1 207 ? 17.590 6.525 0.742 1.00 82.88 207 ARG A CA 1
ATOM 1559 C C . ARG A 1 207 ? 17.523 6.237 -0.755 1.00 82.88 207 ARG A C 1
ATOM 1561 O O . ARG A 1 207 ? 17.823 7.089 -1.579 1.00 82.88 207 ARG A O 1
ATOM 1568 N N . ARG A 1 208 ? 17.092 5.037 -1.142 1.00 80.12 208 ARG A N 1
ATOM 1569 C CA . ARG A 1 208 ? 16.981 4.665 -2.568 1.00 80.12 208 ARG A CA 1
ATOM 1570 C C . ARG A 1 208 ? 15.865 5.418 -3.285 1.00 80.12 208 ARG A C 1
ATOM 1572 O O . ARG A 1 208 ? 15.933 5.659 -4.489 1.00 80.12 208 ARG A O 1
ATOM 1579 N N . PHE A 1 209 ? 14.846 5.840 -2.539 1.00 80.56 209 PHE A N 1
ATOM 1580 C CA . PHE A 1 209 ? 13.753 6.603 -3.114 1.00 80.56 209 PHE A CA 1
ATOM 1581 C C . PHE A 1 209 ? 14.168 8.041 -3.439 1.00 80.56 209 PHE A C 1
ATOM 1583 O O . PHE A 1 209 ? 13.719 8.581 -4.451 1.00 80.56 209 PHE A O 1
ATOM 1590 N N . SER A 1 210 ? 15.043 8.660 -2.635 1.00 77.19 210 SER A N 1
ATOM 1591 C CA . SER A 1 210 ? 15.547 10.010 -2.926 1.00 77.19 210 SER A CA 1
ATOM 1592 C C . SER A 1 210 ? 16.414 10.051 -4.189 1.00 77.19 210 SER A C 1
ATOM 1594 O O . SER A 1 210 ? 16.313 11.010 -4.949 1.00 77.19 210 SER A O 1
ATOM 1596 N N . GLN A 1 211 ? 17.150 8.977 -4.494 1.00 76.31 211 GLN A N 1
ATOM 1597 C CA . GLN A 1 211 ? 17.981 8.858 -5.706 1.00 76.31 211 GLN A CA 1
ATOM 1598 C C . GLN A 1 211 ? 17.169 8.944 -7.007 1.00 76.31 211 GLN A C 1
ATOM 1600 O O . GLN A 1 211 ? 17.667 9.377 -8.044 1.00 76.31 211 GLN A O 1
ATOM 1605 N N . CYS A 1 212 ? 15.879 8.597 -6.968 1.00 72.31 212 CYS A N 1
ATOM 1606 C CA . CYS A 1 212 ? 14.978 8.724 -8.117 1.00 72.31 212 CYS A CA 1
ATOM 1607 C C . CYS A 1 212 ? 14.635 10.176 -8.496 1.00 72.31 212 CYS A C 1
ATOM 1609 O O . CYS A 1 212 ? 13.817 10.380 -9.396 1.00 72.31 212 CYS A O 1
ATOM 1611 N N . ARG A 1 213 ? 15.253 11.164 -7.834 1.00 62.41 213 ARG A N 1
ATOM 1612 C CA . ARG A 1 213 ? 15.138 12.602 -8.115 1.00 62.41 213 ARG A CA 1
ATOM 1613 C C . ARG A 1 213 ? 16.339 13.170 -8.884 1.00 62.41 213 ARG A C 1
ATOM 1615 O O . ARG A 1 213 ? 16.217 14.257 -9.431 1.00 62.41 213 ARG A O 1
ATOM 1622 N N . GLU A 1 214 ? 17.464 12.452 -8.941 1.00 51.69 214 GLU A N 1
ATOM 1623 C CA . GLU A 1 214 ? 18.789 13.022 -9.256 1.00 51.69 214 GLU A CA 1
ATOM 1624 C C . GLU A 1 214 ? 19.338 12.669 -10.657 1.00 51.69 214 GLU A C 1
ATOM 1626 O O . GLU A 1 214 ? 20.527 12.830 -10.915 1.00 51.69 214 GLU A O 1
ATOM 1631 N N . ALA A 1 215 ? 18.508 12.204 -11.602 1.00 50.75 215 ALA A N 1
ATOM 1632 C CA . ALA A 1 215 ? 18.966 12.027 -12.988 1.00 50.75 215 ALA A CA 1
ATOM 1633 C C . ALA A 1 215 ? 19.010 13.387 -13.734 1.00 50.75 215 ALA A C 1
ATOM 1635 O O . ALA A 1 215 ? 18.009 14.113 -13.726 1.00 50.75 215 ALA A O 1
ATOM 1636 N N . PRO A 1 216 ? 20.126 13.746 -14.402 1.00 48.50 216 PRO A N 1
ATOM 1637 C CA . PRO A 1 216 ? 20.422 15.120 -14.793 1.00 48.50 216 PRO A CA 1
ATOM 1638 C C . PRO A 1 216 ? 19.822 15.436 -16.167 1.00 48.50 216 PRO A C 1
ATOM 1640 O O . PRO A 1 216 ? 20.293 14.904 -17.164 1.00 48.50 216 PRO A O 1
ATOM 1643 N N . ALA A 1 217 ? 18.776 16.268 -16.233 1.00 45.97 217 ALA A N 1
ATOM 1644 C CA . ALA A 1 217 ? 18.491 17.143 -17.393 1.00 45.97 217 ALA A CA 1
ATOM 1645 C C . ALA A 1 217 ? 17.151 17.889 -17.292 1.00 45.97 217 ALA A C 1
ATOM 1647 O O . ALA A 1 217 ? 16.991 18.910 -17.958 1.00 45.97 217 ALA A O 1
ATOM 1648 N N . ARG A 1 218 ? 16.166 17.411 -16.516 1.00 49.94 218 ARG A N 1
ATOM 1649 C CA . ARG A 1 218 ? 14.851 18.070 -16.392 1.00 49.94 218 ARG A CA 1
ATOM 1650 C C . ARG A 1 218 ? 14.227 17.834 -15.022 1.00 49.94 218 ARG A C 1
ATOM 1652 O O . ARG A 1 218 ? 14.258 16.705 -14.5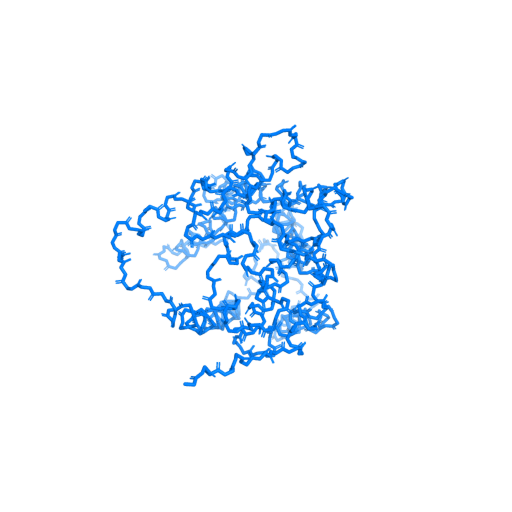38 1.00 49.94 218 ARG A O 1
ATOM 1659 N N . GLU A 1 219 ? 13.603 18.877 -14.466 1.00 48.59 219 GLU A N 1
ATOM 1660 C CA . GLU A 1 219 ? 12.683 18.775 -13.328 1.00 48.59 219 GLU A CA 1
ATOM 1661 C C . GLU A 1 219 ? 11.724 17.604 -13.560 1.00 48.59 219 GLU A C 1
ATOM 1663 O O . GLU A 1 219 ? 10.983 17.549 -14.551 1.00 48.59 219 GLU A O 1
ATOM 1668 N N . THR A 1 220 ? 11.753 16.625 -12.660 1.00 52.47 220 THR A N 1
ATOM 1669 C CA . THR A 1 220 ? 10.746 15.570 -12.679 1.00 52.47 220 THR A CA 1
ATOM 1670 C C . THR A 1 220 ? 9.557 16.067 -11.866 1.00 52.47 220 THR A C 1
ATOM 1672 O O . THR A 1 220 ? 9.697 16.520 -10.737 1.00 52.47 220 THR A O 1
ATOM 1675 N N . HIS A 1 221 ? 8.341 15.941 -12.399 1.00 54.91 221 HIS A N 1
ATOM 1676 C CA . HIS A 1 221 ? 7.092 16.344 -11.727 1.00 54.91 221 HIS A CA 1
ATOM 1677 C C . HIS A 1 221 ? 6.832 15.615 -10.383 1.00 54.91 221 HIS A C 1
ATOM 1679 O O . HIS A 1 221 ? 5.829 15.857 -9.715 1.00 54.91 221 HIS A O 1
ATOM 1685 N N . LYS A 1 222 ? 7.730 14.710 -9.976 1.00 64.81 222 LYS A N 1
ATOM 1686 C CA . LYS A 1 222 ? 7.617 13.800 -8.836 1.00 64.81 222 LYS A CA 1
ATOM 1687 C C . LYS A 1 222 ? 8.487 14.172 -7.633 1.00 64.81 222 LYS A C 1
ATOM 1689 O O . LYS A 1 222 ? 8.589 13.395 -6.692 1.00 64.81 222 LYS A O 1
ATOM 1694 N N . GLU A 1 223 ? 9.062 15.369 -7.593 1.00 63.66 223 GLU A N 1
ATOM 1695 C CA . GLU A 1 223 ? 9.920 15.814 -6.484 1.00 63.66 223 GLU A CA 1
ATOM 1696 C C . GLU A 1 223 ? 9.257 15.801 -5.095 1.00 63.66 223 GLU A C 1
ATOM 1698 O O . GLU A 1 223 ? 9.918 15.558 -4.085 1.00 63.66 223 GLU A O 1
ATOM 1703 N N . HIS A 1 224 ? 7.943 16.015 -5.032 1.00 69.12 224 HIS A N 1
ATOM 1704 C CA . HIS A 1 224 ? 7.175 15.984 -3.788 1.00 69.12 224 HIS A CA 1
ATOM 1705 C C . HIS A 1 224 ? 7.040 14.568 -3.199 1.00 69.12 224 HIS A C 1
ATOM 1707 O O . HIS A 1 224 ? 6.891 14.427 -1.985 1.00 69.12 224 HIS A O 1
ATOM 1713 N N . LEU A 1 225 ? 7.129 13.517 -4.029 1.00 75.12 225 LEU A N 1
ATOM 1714 C CA . LEU A 1 225 ? 6.773 12.151 -3.636 1.00 75.12 225 LEU A CA 1
ATOM 1715 C C . LEU A 1 225 ? 7.593 11.618 -2.469 1.00 75.12 225 LEU A C 1
ATOM 1717 O O . LEU A 1 225 ? 7.027 10.936 -1.626 1.00 75.12 225 LEU A O 1
ATOM 1721 N N . HIS A 1 226 ? 8.884 11.940 -2.378 1.00 83.31 226 HIS A N 1
ATOM 1722 C CA . HIS A 1 226 ? 9.710 11.466 -1.267 1.00 83.31 226 HIS A CA 1
ATOM 1723 C C . HIS A 1 226 ? 9.207 12.004 0.081 1.00 83.31 226 HIS A C 1
ATOM 1725 O O . HIS A 1 226 ? 8.944 11.230 0.999 1.00 83.31 226 HIS A O 1
ATOM 1731 N N . ARG A 1 227 ? 8.980 13.321 0.183 1.00 86.50 227 ARG A N 1
ATOM 1732 C CA . ARG A 1 227 ? 8.490 13.954 1.420 1.00 86.50 227 ARG A CA 1
ATOM 1733 C C . ARG A 1 227 ? 7.061 13.525 1.749 1.00 86.50 227 ARG A C 1
ATOM 1735 O O . ARG A 1 227 ? 6.773 13.208 2.898 1.00 86.50 227 ARG A O 1
ATOM 1742 N N . THR A 1 228 ? 6.179 13.474 0.750 1.00 89.50 228 THR A N 1
ATOM 1743 C CA . THR A 1 228 ? 4.789 13.026 0.936 1.00 89.50 228 THR A CA 1
ATOM 1744 C C . THR A 1 228 ? 4.724 11.551 1.348 1.00 89.50 228 THR A C 1
ATOM 1746 O O . THR A 1 228 ? 3.919 11.193 2.205 1.00 89.50 228 THR A O 1
ATOM 1749 N N . HIS A 1 229 ? 5.602 10.697 0.809 1.00 89.38 229 HIS A N 1
ATOM 1750 C CA . HIS A 1 229 ? 5.692 9.293 1.211 1.00 89.38 229 HIS A CA 1
ATOM 1751 C C . HIS A 1 229 ? 6.217 9.131 2.641 1.00 89.38 229 HIS A C 1
ATOM 1753 O O . HIS A 1 229 ? 5.645 8.369 3.412 1.00 89.38 229 HIS A O 1
ATOM 1759 N N . LEU A 1 230 ? 7.256 9.876 3.032 1.00 91.94 230 LEU A N 1
ATOM 1760 C CA . LEU A 1 230 ? 7.733 9.877 4.419 1.00 91.94 230 LEU A CA 1
ATOM 1761 C C . LEU A 1 230 ? 6.636 10.325 5.395 1.00 91.94 230 LEU A C 1
ATOM 1763 O O . LEU A 1 230 ? 6.472 9.709 6.446 1.00 91.94 230 LEU A O 1
ATOM 1767 N N . ALA A 1 231 ? 5.851 11.343 5.031 1.00 94.56 231 ALA A N 1
ATOM 1768 C CA . ALA A 1 231 ? 4.734 11.812 5.847 1.00 94.56 231 ALA A CA 1
ATOM 1769 C C . ALA A 1 231 ? 3.662 10.727 6.055 1.00 94.56 231 ALA A C 1
ATOM 1771 O O . ALA A 1 231 ? 3.252 10.498 7.192 1.00 94.56 231 ALA A O 1
ATOM 1772 N N . VAL A 1 232 ? 3.242 10.015 4.997 1.00 95.31 232 VAL A N 1
ATOM 1773 C CA . VAL A 1 232 ? 2.276 8.910 5.155 1.00 95.31 232 VAL A CA 1
ATOM 1774 C C . VAL A 1 232 ? 2.888 7.711 5.883 1.00 95.31 232 VAL A C 1
ATOM 1776 O O . VAL A 1 232 ? 2.209 7.105 6.703 1.00 95.31 232 VAL A O 1
ATOM 1779 N N . PHE A 1 233 ? 4.162 7.387 5.639 1.00 95.12 233 PHE A N 1
ATOM 1780 C CA . PHE A 1 233 ? 4.849 6.255 6.265 1.00 95.12 233 PHE A CA 1
ATOM 1781 C C . PHE A 1 233 ? 4.976 6.445 7.779 1.00 95.12 233 PHE A C 1
ATOM 1783 O O . PHE A 1 233 ? 4.514 5.603 8.551 1.00 95.12 233 PHE A O 1
ATOM 1790 N N . TYR A 1 234 ? 5.544 7.574 8.213 1.00 96.25 234 TYR A N 1
ATOM 1791 C CA . TYR A 1 234 ? 5.705 7.870 9.636 1.00 96.25 234 TYR A CA 1
ATOM 1792 C C . TYR A 1 234 ? 4.376 8.205 10.315 1.00 96.25 234 TYR A C 1
ATOM 1794 O O . TYR A 1 234 ? 4.192 7.849 11.478 1.00 96.25 234 TYR A O 1
ATOM 1802 N N . GLY A 1 235 ? 3.420 8.802 9.596 1.00 97.44 235 GLY A N 1
ATOM 1803 C CA . GLY A 1 235 ? 2.051 8.961 10.085 1.00 97.44 235 GLY A CA 1
ATOM 1804 C C . GLY A 1 235 ? 1.372 7.611 10.337 1.00 97.44 235 GLY A C 1
ATOM 1805 O O . GLY A 1 235 ? 0.839 7.372 11.416 1.00 97.44 235 GLY A O 1
ATOM 1806 N N . PHE A 1 236 ? 1.450 6.669 9.397 1.00 96.31 236 PHE A N 1
ATOM 1807 C CA . PHE A 1 236 ? 0.895 5.329 9.591 1.00 96.31 236 PHE A CA 1
ATOM 1808 C C . PHE A 1 236 ? 1.598 4.577 10.733 1.00 96.31 236 PHE A C 1
ATOM 1810 O O . PHE A 1 236 ? 0.930 4.010 11.598 1.00 96.31 236 PHE A O 1
ATOM 1817 N N . LEU A 1 237 ? 2.933 4.629 10.803 1.00 96.50 237 LEU A N 1
ATOM 1818 C CA . LEU A 1 237 ? 3.700 4.028 11.900 1.00 96.50 237 LEU A CA 1
ATOM 1819 C C . LEU A 1 237 ? 3.315 4.629 13.262 1.00 96.50 237 LEU A C 1
ATOM 1821 O O . LEU A 1 237 ? 3.123 3.892 14.228 1.00 96.50 237 LEU A O 1
ATOM 1825 N N . GLY A 1 238 ? 3.133 5.948 13.341 1.00 97.94 238 GLY A N 1
ATOM 1826 C CA . GLY A 1 238 ? 2.673 6.623 14.554 1.00 97.94 238 GLY A CA 1
ATOM 1827 C C . GLY A 1 238 ? 1.263 6.196 14.982 1.00 97.94 238 GLY A C 1
ATOM 1828 O O . GLY A 1 238 ? 1.012 6.024 16.178 1.00 97.94 238 GLY A O 1
ATOM 1829 N N . LEU A 1 239 ? 0.358 5.931 14.032 1.00 96.88 239 LEU A N 1
ATOM 1830 C CA . LEU A 1 239 ? -0.971 5.362 14.310 1.00 96.88 239 LEU A CA 1
ATOM 1831 C C . LEU A 1 239 ? -0.893 3.912 14.814 1.00 96.88 239 LEU A C 1
ATOM 1833 O O . LEU A 1 239 ? -1.621 3.550 15.743 1.00 96.88 239 LEU A O 1
ATOM 1837 N N . VAL A 1 240 ? 0.012 3.096 14.263 1.00 95.75 240 VAL A N 1
ATOM 1838 C CA . VAL A 1 240 ? 0.282 1.735 14.763 1.00 95.75 240 VAL A CA 1
ATOM 1839 C C . VAL A 1 240 ? 0.803 1.787 16.199 1.00 95.75 240 VAL A C 1
ATOM 1841 O O . VAL A 1 240 ? 0.248 1.117 17.067 1.00 95.75 240 VAL A O 1
ATOM 1844 N N . VAL A 1 241 ? 1.802 2.630 16.482 1.00 97.56 241 VAL A N 1
ATOM 1845 C CA . VAL A 1 241 ? 2.349 2.819 17.839 1.00 97.56 241 VAL A CA 1
ATOM 1846 C C . VAL A 1 241 ? 1.271 3.312 18.802 1.00 97.56 241 VAL A C 1
ATOM 1848 O O . VAL A 1 241 ? 1.178 2.823 19.928 1.00 97.56 241 VAL A O 1
ATOM 1851 N N . THR A 1 242 ? 0.424 4.241 18.357 1.00 96.50 242 THR A N 1
ATOM 1852 C CA . THR A 1 242 ? -0.717 4.741 19.134 1.00 96.50 242 THR A CA 1
ATOM 1853 C C . THR A 1 242 ? -1.670 3.608 19.504 1.00 96.50 242 THR A C 1
ATOM 1855 O O . THR A 1 242 ? -2.018 3.445 20.673 1.00 96.50 242 THR A O 1
ATOM 1858 N N . THR A 1 243 ? -2.063 2.798 18.523 1.00 92.88 243 THR A N 1
ATOM 1859 C CA . THR A 1 243 ? -3.005 1.684 18.709 1.00 92.88 243 THR A CA 1
ATOM 1860 C C . THR A 1 243 ? -2.415 0.599 19.607 1.00 92.88 243 THR A C 1
ATOM 1862 O O . THR A 1 243 ? -3.074 0.160 20.548 1.00 92.88 243 THR A O 1
ATOM 1865 N N . ALA A 1 244 ? -1.152 0.225 19.384 1.00 94.50 244 ALA A N 1
ATOM 1866 C CA . ALA A 1 244 ? -0.437 -0.740 20.214 1.00 94.50 244 ALA A CA 1
ATOM 1867 C C . ALA A 1 244 ? -0.320 -0.255 21.666 1.00 94.50 244 ALA A C 1
ATOM 1869 O O . ALA A 1 244 ? -0.565 -1.018 22.594 1.00 94.50 244 ALA A O 1
ATOM 1870 N N . SER A 1 245 ? -0.024 1.032 21.866 1.00 95.25 245 SER A N 1
ATOM 1871 C CA . SER A 1 245 ? 0.078 1.642 23.195 1.00 95.25 245 SER A CA 1
ATOM 1872 C C . SER A 1 245 ? -1.266 1.653 23.929 1.00 95.25 245 SER A C 1
ATOM 1874 O O . SER A 1 245 ? -1.302 1.390 25.129 1.00 95.25 245 SER A O 1
ATOM 1876 N N . VAL A 1 246 ? -2.378 1.916 23.228 1.00 92.00 246 VAL A N 1
ATOM 1877 C CA . VAL A 1 246 ? -3.732 1.793 23.800 1.00 92.00 246 VAL A CA 1
ATOM 1878 C C . VAL A 1 246 ? -4.031 0.343 24.184 1.00 92.00 246 VAL A C 1
ATOM 1880 O O . VAL A 1 246 ? -4.506 0.108 25.292 1.00 92.00 246 VAL A O 1
ATOM 1883 N N . GLY A 1 247 ? -3.708 -0.623 23.320 1.00 90.81 247 GLY A N 1
ATOM 1884 C CA . GLY A 1 247 ? -3.865 -2.048 23.621 1.00 90.81 247 GLY A CA 1
ATOM 1885 C C . GLY A 1 247 ? -3.070 -2.471 24.858 1.00 90.81 247 GLY A C 1
ATOM 1886 O O . GLY A 1 247 ? -3.638 -3.024 25.795 1.00 90.81 247 GLY A O 1
ATOM 1887 N N . ILE A 1 248 ? -1.779 -2.134 24.914 1.00 92.88 248 ILE A N 1
ATOM 1888 C CA . ILE A 1 248 ? -0.919 -2.394 26.081 1.00 92.88 248 ILE A CA 1
ATOM 1889 C C . ILE A 1 248 ? -1.504 -1.735 27.335 1.00 92.88 248 ILE A C 1
ATOM 1891 O O . ILE A 1 248 ? -1.603 -2.378 28.375 1.00 92.88 248 ILE A O 1
ATOM 1895 N N . GLY A 1 249 ? -1.943 -0.479 27.241 1.00 92.25 249 GLY A N 1
ATOM 1896 C CA . GLY A 1 249 ? -2.581 0.226 28.351 1.00 92.25 249 GLY A CA 1
ATOM 1897 C C . GLY A 1 249 ? -3.810 -0.505 28.896 1.00 92.25 249 GLY A C 1
ATOM 1898 O O . GLY A 1 249 ? -3.955 -0.621 30.110 1.00 92.25 249 GLY A O 1
ATOM 1899 N N . ILE A 1 250 ? -4.662 -1.040 28.019 1.00 89.00 250 ILE A N 1
ATOM 1900 C CA . ILE A 1 250 ? -5.856 -1.795 28.419 1.00 89.00 250 ILE A CA 1
ATOM 1901 C C . ILE A 1 250 ? -5.470 -3.143 29.048 1.00 89.00 250 ILE A C 1
ATOM 1903 O O . ILE A 1 250 ? -5.906 -3.423 30.162 1.00 89.00 250 ILE A O 1
ATOM 1907 N N . TYR A 1 251 ? -4.652 -3.966 28.383 1.00 89.19 251 TYR A N 1
ATOM 1908 C CA . TYR A 1 251 ? -4.423 -5.355 28.819 1.00 89.19 251 TYR A CA 1
ATOM 1909 C C . TYR A 1 251 ? -3.331 -5.518 29.875 1.00 89.19 251 TYR A C 1
ATOM 1911 O O . TYR A 1 251 ? -3.452 -6.381 30.737 1.00 89.19 251 TYR A O 1
ATOM 1919 N N . ALA A 1 252 ? -2.261 -4.723 29.815 1.00 93.69 252 ALA A N 1
ATOM 1920 C CA . ALA A 1 252 ? -1.165 -4.826 30.776 1.00 93.69 252 ALA A CA 1
ATOM 1921 C C . ALA A 1 252 ? -1.420 -3.985 32.035 1.00 93.69 252 ALA A C 1
ATOM 1923 O O . ALA A 1 252 ? -0.932 -4.333 33.106 1.00 93.69 252 ALA A O 1
ATOM 1924 N N . PHE A 1 253 ? -2.182 -2.890 31.913 1.00 93.25 253 PHE A N 1
ATOM 1925 C CA . PHE A 1 253 ? -2.345 -1.905 32.990 1.00 93.25 253 PHE A CA 1
ATOM 1926 C C . PHE A 1 253 ? -3.804 -1.606 33.374 1.00 93.25 253 PHE A C 1
ATOM 1928 O O . PHE A 1 253 ? -4.037 -0.860 34.322 1.00 93.25 253 PHE A O 1
ATOM 1935 N N . GLY A 1 254 ? -4.800 -2.162 32.674 1.00 88.12 254 GLY A N 1
ATOM 1936 C CA . GLY A 1 254 ? -6.219 -1.953 32.991 1.00 88.12 254 GLY A CA 1
ATOM 1937 C C . GLY A 1 254 ? -6.752 -0.549 32.670 1.00 88.12 254 GLY A C 1
ATOM 1938 O O . GLY A 1 254 ? -7.817 -0.165 33.157 1.00 88.12 254 GLY A O 1
ATOM 1939 N N . TYR A 1 255 ? -6.042 0.249 31.866 1.00 87.81 255 TYR A N 1
ATOM 1940 C CA . TYR A 1 255 ? -6.450 1.615 31.532 1.00 87.81 255 TYR A CA 1
ATOM 1941 C C . TYR A 1 255 ? -7.589 1.650 30.514 1.00 87.81 255 TYR A C 1
ATOM 1943 O O . TYR A 1 255 ? -7.381 1.584 29.301 1.00 87.81 255 TYR A O 1
ATOM 1951 N N . LEU A 1 256 ? -8.809 1.851 31.009 1.00 84.38 256 LEU A N 1
ATOM 1952 C CA . LEU A 1 256 ? -10.006 1.951 30.179 1.00 84.38 256 LEU A CA 1
ATOM 1953 C C . LEU A 1 256 ? -10.007 3.209 29.296 1.00 84.38 256 LEU A C 1
ATOM 1955 O O . LEU A 1 256 ? -9.606 4.304 29.696 1.00 84.38 256 LEU A O 1
ATOM 1959 N N . THR A 1 257 ? -10.498 3.053 28.070 1.00 85.62 257 THR A N 1
ATOM 1960 C CA . THR A 1 257 ? -10.731 4.157 27.135 1.00 85.62 257 THR A CA 1
ATOM 1961 C C . THR A 1 257 ? -12.104 4.797 27.396 1.00 85.62 257 THR A C 1
ATOM 1963 O O . THR A 1 257 ? -13.013 4.138 27.899 1.00 85.62 257 THR A O 1
ATOM 1966 N N . PRO A 1 258 ? -12.302 6.086 27.065 1.00 87.44 258 PRO A N 1
ATOM 1967 C CA . PRO A 1 258 ? -11.399 6.952 26.315 1.00 87.44 258 PRO A CA 1
ATOM 1968 C C . PRO A 1 258 ? -10.396 7.725 27.177 1.00 87.44 258 PRO A C 1
ATOM 1970 O O . PRO A 1 258 ? -10.761 8.370 28.156 1.00 87.44 258 PRO A O 1
ATOM 1973 N N . TRP A 1 259 ? -9.142 7.759 26.724 1.00 88.25 259 TRP A N 1
ATOM 1974 C CA . TRP A 1 259 ? -8.101 8.577 27.345 1.00 88.25 259 TRP A CA 1
ATOM 1975 C C . TRP A 1 259 ? -8.272 10.074 27.027 1.00 88.25 259 TRP A C 1
ATOM 1977 O O . TRP A 1 259 ? -8.838 10.412 25.973 1.00 88.25 259 TRP A O 1
ATOM 1987 N N . PRO A 1 260 ? -7.791 10.977 27.905 1.00 90.25 260 PRO A N 1
ATOM 1988 C CA . PRO A 1 260 ? -7.866 12.419 27.690 1.00 90.25 260 PRO A CA 1
ATOM 1989 C C . PRO A 1 260 ? -7.121 12.897 26.440 1.00 90.25 260 PRO A C 1
ATOM 1991 O O . PRO A 1 260 ? -6.146 12.284 26.011 1.00 90.25 260 PRO A O 1
ATOM 1994 N N . VAL A 1 261 ? -7.545 14.031 25.875 1.00 91.38 261 VAL A N 1
ATOM 1995 C CA . VAL A 1 261 ? -6.961 14.583 24.633 1.00 91.38 261 VAL A CA 1
ATOM 1996 C C . VAL A 1 261 ? -5.502 15.022 24.784 1.00 91.38 261 VAL A C 1
ATOM 1998 O O . VAL A 1 261 ? -4.758 14.981 23.811 1.00 91.38 261 VAL A O 1
ATOM 2001 N N . TRP A 1 262 ? -5.086 15.388 25.999 1.00 92.69 262 TRP A N 1
ATOM 2002 C CA . TRP A 1 262 ? -3.709 15.763 26.332 1.00 92.69 262 TRP A CA 1
ATOM 2003 C C . TRP A 1 262 ? -2.797 14.560 26.598 1.00 92.69 262 TRP A C 1
ATOM 2005 O O . TRP A 1 262 ? -1.598 14.734 26.800 1.00 92.69 262 TRP A O 1
ATOM 2015 N N . HIS A 1 263 ? -3.339 13.338 26.633 1.00 95.19 263 HIS A N 1
ATOM 2016 C CA . HIS A 1 263 ? -2.523 12.149 26.840 1.00 95.19 263 HIS A CA 1
ATOM 2017 C C . HIS A 1 263 ? -1.512 12.015 25.685 1.00 95.19 263 HIS A C 1
ATOM 2019 O O . HIS A 1 263 ? -1.922 12.112 24.524 1.00 95.19 263 HIS A O 1
ATOM 2025 N N . PRO A 1 264 ? -0.221 11.731 25.945 1.00 95.62 264 PRO A N 1
ATOM 2026 C CA . PRO A 1 264 ? 0.818 11.723 24.909 1.00 95.62 264 PRO A CA 1
ATOM 2027 C C . PRO A 1 264 ? 0.486 10.786 23.740 1.00 95.62 264 PRO A C 1
ATOM 2029 O O . PRO A 1 264 ? 0.624 11.162 22.581 1.00 95.62 264 PRO A O 1
ATOM 2032 N N . VAL A 1 265 ? -0.067 9.604 24.029 1.00 96.00 265 VAL A N 1
ATOM 2033 C CA . VAL A 1 265 ? -0.537 8.651 23.003 1.00 96.00 265 VAL A CA 1
ATOM 2034 C C . VAL A 1 265 ? -1.671 9.227 22.139 1.00 96.00 265 VAL A C 1
ATOM 2036 O O . VAL A 1 265 ? -1.719 8.971 20.940 1.00 96.00 265 VAL A O 1
ATOM 2039 N N . LYS A 1 266 ? -2.572 10.048 22.699 1.00 95.00 266 LYS A N 1
ATOM 2040 C CA . LYS A 1 266 ? -3.635 10.707 21.920 1.00 95.00 266 LYS A CA 1
ATOM 2041 C C . LYS A 1 266 ? -3.094 11.838 21.051 1.00 95.00 266 LYS A C 1
ATOM 2043 O O . LYS A 1 266 ? -3.527 11.964 19.908 1.00 95.00 266 LYS A O 1
ATOM 2048 N N . ILE A 1 267 ? -2.136 12.613 21.557 1.00 97.06 267 ILE A N 1
ATOM 2049 C CA . ILE A 1 267 ? -1.444 13.644 20.774 1.00 97.06 267 ILE A CA 1
ATOM 2050 C C . ILE A 1 267 ? -0.707 12.995 19.599 1.00 97.06 267 ILE A C 1
ATOM 2052 O O . ILE A 1 267 ? -0.902 13.419 18.461 1.00 97.06 267 ILE A O 1
ATOM 2056 N N . LEU A 1 268 ? 0.057 11.926 19.859 1.00 97.62 268 LEU A N 1
ATOM 2057 C CA . LEU A 1 268 ? 0.738 11.151 18.822 1.00 97.62 268 LEU A CA 1
ATOM 2058 C C . LEU A 1 268 ? -0.251 10.681 17.752 1.00 97.62 268 LEU A C 1
ATOM 2060 O O . LEU A 1 268 ? -0.015 10.923 16.571 1.00 97.62 268 LEU A O 1
ATOM 2064 N N . GLY A 1 269 ? -1.374 10.080 18.156 1.00 97.19 269 GLY A N 1
ATOM 2065 C CA . GLY A 1 269 ? -2.414 9.622 17.235 1.00 97.19 269 GLY A CA 1
ATOM 2066 C C . GLY A 1 269 ? -2.987 10.737 16.360 1.00 97.19 269 GLY A C 1
ATOM 2067 O O . GLY A 1 269 ? -3.090 10.569 15.147 1.00 97.19 269 GLY A O 1
ATOM 2068 N N . ASN A 1 270 ? -3.301 11.896 16.946 1.00 97.38 270 ASN A N 1
ATOM 2069 C CA . ASN A 1 270 ? -3.853 13.039 16.211 1.00 97.38 270 ASN A CA 1
ATOM 2070 C C . ASN A 1 270 ? -2.843 13.631 15.216 1.00 97.38 270 ASN A C 1
ATOM 2072 O O . ASN A 1 270 ? -3.192 13.877 14.063 1.00 97.38 270 ASN A O 1
ATOM 2076 N N . VAL A 1 271 ? -1.590 13.837 15.633 1.00 97.94 271 VAL A N 1
ATOM 2077 C CA . VAL A 1 271 ? -0.528 14.355 14.749 1.00 97.94 271 VAL A CA 1
ATOM 2078 C C . VAL A 1 271 ? -0.252 13.370 13.612 1.00 97.94 271 VAL A C 1
ATOM 2080 O O . VAL A 1 271 ? -0.150 13.767 12.452 1.00 97.94 271 VAL A O 1
ATOM 2083 N N . SER A 1 272 ? -0.204 12.077 13.933 1.00 98.19 272 SER A N 1
ATOM 2084 C CA . SER A 1 272 ? 0.019 10.998 12.968 1.00 98.19 272 SER A CA 1
ATOM 2085 C C . SER A 1 272 ? -1.116 10.895 11.946 1.00 98.19 272 SER A C 1
ATOM 2087 O O . SER A 1 272 ? -0.864 10.838 10.743 1.00 98.19 272 SER A O 1
ATOM 2089 N N . GLY A 1 273 ? -2.372 10.948 12.399 1.00 97.81 273 GLY A N 1
ATOM 2090 C CA . GLY A 1 273 ? -3.542 10.962 11.520 1.00 97.81 273 GLY A CA 1
ATOM 2091 C C . GLY A 1 273 ? -3.586 12.198 10.619 1.00 97.81 273 GLY A C 1
ATOM 2092 O O . GLY A 1 273 ? -3.904 12.082 9.436 1.00 97.81 273 GLY A O 1
ATOM 2093 N N . LEU A 1 274 ? -3.208 13.371 11.138 1.00 97.75 274 LEU A N 1
ATOM 2094 C CA . LEU A 1 274 ? -3.134 14.595 10.341 1.00 97.75 274 LEU A CA 1
ATOM 2095 C C . LEU A 1 274 ? -2.063 14.479 9.249 1.00 97.75 274 LEU A C 1
ATOM 2097 O O . LEU A 1 274 ? -2.322 14.844 8.102 1.00 97.75 274 LEU A O 1
ATOM 2101 N N . ALA A 1 275 ? -0.894 13.918 9.574 1.00 97.88 275 ALA A N 1
ATOM 2102 C CA . ALA A 1 275 ? 0.158 13.656 8.595 1.00 97.88 275 ALA A CA 1
ATOM 2103 C C . ALA A 1 275 ? -0.327 12.728 7.467 1.00 97.88 275 ALA A C 1
ATOM 2105 O O . ALA A 1 275 ? -0.090 13.021 6.293 1.00 97.88 275 ALA A O 1
ATOM 2106 N N . VAL A 1 276 ? -1.070 11.662 7.801 1.00 97.88 276 VAL A N 1
ATOM 2107 C CA . VAL A 1 276 ? -1.685 10.765 6.807 1.00 97.88 276 VAL A CA 1
ATOM 2108 C C . VAL A 1 276 ? -2.693 11.512 5.931 1.00 97.88 276 VAL A C 1
ATOM 2110 O O . VAL A 1 276 ? -2.618 11.391 4.710 1.00 97.88 276 VAL A O 1
ATOM 2113 N N . ILE A 1 277 ? -3.591 12.323 6.503 1.00 97.25 277 ILE A N 1
ATOM 2114 C CA . ILE A 1 277 ? -4.580 13.094 5.724 1.00 97.25 277 ILE A CA 1
ATOM 2115 C C . ILE A 1 277 ? -3.894 14.054 4.754 1.00 97.25 277 ILE A C 1
ATOM 2117 O O . ILE A 1 277 ? -4.226 14.063 3.569 1.00 97.25 277 ILE A O 1
ATOM 2121 N N . VAL A 1 278 ? -2.926 14.841 5.230 1.00 96.06 278 VAL A N 1
ATOM 2122 C CA . VAL A 1 278 ? -2.196 15.800 4.388 1.00 96.06 278 VAL A CA 1
ATOM 2123 C C . VAL A 1 278 ? -1.462 15.070 3.262 1.00 96.06 278 VAL A C 1
ATOM 2125 O O . VAL A 1 278 ? -1.496 15.511 2.108 1.00 96.06 278 VAL A O 1
ATOM 2128 N N . ALA A 1 279 ? -0.840 13.929 3.563 1.00 95.69 279 ALA A N 1
ATOM 2129 C CA . ALA A 1 279 ? -0.143 13.132 2.565 1.00 95.69 279 ALA A CA 1
ATOM 2130 C C . ALA A 1 279 ? -1.099 12.534 1.519 1.00 95.69 279 ALA A C 1
ATOM 2132 O O . ALA A 1 279 ? -0.856 12.676 0.320 1.00 95.69 279 ALA A O 1
ATOM 2133 N N . VAL A 1 280 ? -2.212 11.932 1.947 1.00 95.50 280 VAL A N 1
ATOM 2134 C CA . VAL A 1 280 ? -3.232 11.365 1.049 1.00 95.50 280 VAL A CA 1
ATOM 2135 C C . VAL A 1 280 ? -3.871 12.452 0.186 1.00 95.50 280 VAL A C 1
ATOM 2137 O O . VAL A 1 280 ? -3.968 12.273 -1.026 1.00 95.50 280 VAL A O 1
ATOM 2140 N N . ALA A 1 281 ? -4.229 13.603 0.761 1.00 94.44 281 ALA A N 1
ATOM 2141 C CA . ALA A 1 281 ? -4.758 14.740 0.007 1.00 94.44 281 ALA A CA 1
ATOM 2142 C C . ALA A 1 281 ? -3.758 15.222 -1.054 1.00 94.44 281 ALA A C 1
ATOM 2144 O O . ALA A 1 281 ? -4.132 15.449 -2.205 1.00 94.44 281 ALA A O 1
ATOM 2145 N N . THR A 1 282 ? -2.471 15.293 -0.697 1.00 92.12 282 THR A N 1
ATOM 2146 C CA . THR A 1 282 ? -1.401 15.637 -1.642 1.00 92.12 282 THR A CA 1
ATOM 2147 C C . THR A 1 282 ? -1.295 14.601 -2.762 1.00 92.12 282 THR A C 1
ATOM 2149 O O . THR A 1 282 ? -1.224 14.985 -3.928 1.00 92.12 282 THR A O 1
ATOM 2152 N N . PHE A 1 283 ? -1.327 13.300 -2.447 1.00 90.69 283 PHE A N 1
ATOM 2153 C CA . PHE A 1 283 ? -1.288 12.240 -3.459 1.00 90.69 283 PHE A CA 1
ATOM 2154 C C . PHE A 1 283 ? -2.487 12.288 -4.403 1.00 90.69 283 PHE A C 1
ATOM 2156 O O . PHE A 1 283 ? -2.297 12.180 -5.612 1.00 90.69 283 PHE A O 1
ATOM 2163 N N . LEU A 1 284 ? -3.701 12.459 -3.876 1.00 90.44 284 LEU A N 1
ATOM 2164 C CA . LEU A 1 284 ? -4.920 12.545 -4.681 1.00 90.44 284 LEU A CA 1
ATOM 2165 C C . LEU A 1 284 ? -4.889 13.779 -5.589 1.00 90.44 284 LEU A C 1
ATOM 2167 O O . LEU A 1 284 ? -5.106 13.658 -6.794 1.00 90.44 284 LEU A O 1
ATOM 2171 N N . TRP A 1 285 ? -4.540 14.945 -5.040 1.00 88.25 285 TRP A N 1
ATOM 2172 C CA . TRP A 1 285 ? -4.438 16.181 -5.813 1.00 88.25 285 TRP A CA 1
ATOM 2173 C C . TRP A 1 285 ? -3.400 16.071 -6.932 1.00 88.25 285 TRP A C 1
ATOM 2175 O O . TRP A 1 285 ? -3.709 16.353 -8.089 1.00 88.25 285 TRP A O 1
ATOM 2185 N N . ARG A 1 286 ? -2.189 15.594 -6.619 1.00 84.81 286 ARG A N 1
ATOM 2186 C CA . ARG A 1 286 ? -1.104 15.433 -7.600 1.00 84.81 286 ARG A CA 1
ATOM 2187 C C . ARG A 1 286 ? -1.433 14.395 -8.662 1.00 84.81 286 ARG A C 1
ATOM 2189 O O . ARG A 1 286 ? -1.123 14.602 -9.829 1.00 84.81 286 ARG A O 1
ATOM 2196 N N . ARG A 1 287 ? -2.126 13.315 -8.296 1.00 84.50 287 ARG A N 1
ATOM 2197 C CA . ARG A 1 287 ? -2.567 12.289 -9.251 1.00 84.50 287 ARG A CA 1
ATOM 2198 C C . ARG A 1 287 ? -3.536 12.848 -10.297 1.00 84.50 287 ARG A C 1
ATOM 2200 O O . ARG A 1 287 ? -3.477 12.418 -11.445 1.00 84.50 287 ARG A O 1
ATOM 2207 N N . ILE A 1 288 ? -4.374 13.818 -9.927 1.00 85.62 288 ILE A N 1
ATOM 2208 C CA . ILE A 1 288 ? -5.275 14.521 -10.854 1.00 85.62 288 ILE A CA 1
ATOM 2209 C C . ILE A 1 288 ? -4.515 15.604 -11.632 1.00 85.62 288 ILE A C 1
ATOM 2211 O O . ILE A 1 288 ? -4.580 15.645 -12.860 1.00 85.62 288 ILE A O 1
ATOM 2215 N N . ALA A 1 289 ? -3.768 16.463 -10.932 1.00 83.00 289 ALA A N 1
ATOM 2216 C CA . ALA A 1 289 ? -3.080 17.613 -11.520 1.00 83.00 289 ALA A CA 1
ATOM 2217 C C . ALA A 1 289 ? -1.999 17.205 -12.535 1.00 83.00 289 ALA A C 1
ATOM 2219 O O . ALA A 1 289 ? -1.856 17.831 -13.587 1.00 83.00 289 ALA A O 1
ATOM 2220 N N . ASP A 1 290 ? -1.276 16.120 -12.253 1.00 75.25 290 ASP A N 1
ATOM 2221 C CA . ASP A 1 290 ? -0.170 15.638 -13.076 1.00 75.25 290 ASP A CA 1
ATOM 2222 C C . ASP A 1 290 ? -0.577 14.477 -13.999 1.00 75.25 290 ASP A C 1
ATOM 2224 O O . ASP A 1 290 ? 0.297 13.865 -14.604 1.00 75.25 290 ASP A O 1
ATOM 2228 N N . ALA A 1 291 ? -1.871 14.178 -14.181 1.00 73.06 291 ALA A N 1
ATOM 2229 C CA . ALA A 1 291 ? -2.355 12.979 -14.888 1.00 73.06 291 ALA A CA 1
ATOM 2230 C C . ALA A 1 291 ? -1.781 12.766 -16.308 1.00 73.06 291 ALA A C 1
ATOM 2232 O O . ALA A 1 291 ? -1.680 11.634 -16.772 1.00 73.06 291 ALA A O 1
ATOM 2233 N N . ARG A 1 292 ? -1.384 13.842 -17.007 1.00 65.56 292 ARG A N 1
ATOM 2234 C CA . ARG A 1 292 ? -0.751 13.771 -18.343 1.00 65.56 292 ARG A CA 1
ATOM 2235 C C . ARG A 1 292 ? 0.762 13.519 -18.312 1.00 65.56 292 ARG A C 1
ATOM 2237 O O . ARG A 1 292 ? 1.324 13.121 -19.327 1.00 65.56 292 ARG A O 1
ATOM 2244 N N . LYS A 1 293 ? 1.424 13.807 -17.189 1.00 60.81 293 LYS A N 1
ATOM 2245 C CA . LYS A 1 293 ? 2.890 13.769 -17.018 1.00 60.81 293 LYS A CA 1
ATOM 2246 C C . LYS A 1 293 ? 3.333 12.616 -16.116 1.00 60.81 293 LYS A C 1
ATOM 2248 O O . LYS A 1 293 ? 4.372 12.006 -16.360 1.00 60.81 293 LYS A O 1
ATOM 2253 N N . ALA A 1 294 ? 2.537 12.315 -15.097 1.00 58.44 294 ALA A N 1
ATOM 2254 C CA . ALA A 1 294 ? 2.674 11.146 -14.256 1.00 58.44 294 ALA A CA 1
ATOM 2255 C C . ALA A 1 294 ? 2.368 9.891 -15.065 1.00 58.44 294 ALA A C 1
ATOM 2257 O O . ALA A 1 294 ? 1.398 9.840 -15.816 1.00 58.44 294 ALA A O 1
ATOM 2258 N N . GLY A 1 295 ? 3.207 8.860 -14.910 1.00 61.97 295 GLY A N 1
ATOM 2259 C CA . GLY A 1 295 ? 2.829 7.510 -15.326 1.00 61.97 295 GLY A CA 1
ATOM 2260 C C . GLY A 1 295 ? 1.433 7.160 -14.796 1.00 61.97 295 GLY A C 1
ATOM 2261 O O . GLY A 1 295 ? 0.994 7.706 -13.782 1.00 61.97 295 GLY A O 1
ATOM 2262 N N . LYS A 1 296 ? 0.724 6.280 -15.502 1.00 65.75 296 LYS A N 1
ATOM 2263 C CA . LYS A 1 296 ? -0.688 6.006 -15.219 1.00 65.75 296 LYS A CA 1
ATOM 2264 C C . LYS A 1 296 ? -0.905 5.405 -13.824 1.00 65.75 296 LYS A C 1
ATOM 2266 O O . LYS A 1 296 ? -0.061 4.679 -13.304 1.00 65.75 296 LYS A O 1
ATOM 2271 N N . SER A 1 297 ? -2.059 5.741 -13.247 1.00 76.31 297 SER A N 1
ATOM 2272 C CA . SER A 1 297 ? -2.598 5.174 -12.011 1.00 76.31 297 SER A CA 1
ATOM 2273 C C . SER A 1 297 ? -3.492 3.987 -12.323 1.00 76.31 297 SER A C 1
ATOM 2275 O O . SER A 1 297 ? -4.371 4.105 -13.175 1.00 76.31 297 SER A O 1
ATOM 2277 N N . THR A 1 298 ? -3.361 2.912 -11.560 1.00 80.56 298 THR A N 1
ATOM 2278 C CA . THR A 1 298 ? -4.293 1.782 -11.618 1.00 80.56 298 THR A CA 1
ATOM 2279 C C . THR A 1 298 ? -5.504 2.016 -10.715 1.00 80.56 298 THR A C 1
ATOM 2281 O O . THR A 1 298 ? -5.511 2.921 -9.875 1.00 80.56 298 THR A O 1
ATOM 2284 N N . TYR A 1 299 ? -6.539 1.193 -10.885 1.00 86.12 299 TYR A N 1
ATOM 2285 C CA . TYR A 1 299 ? -7.692 1.146 -9.985 1.00 86.12 299 TYR A CA 1
ATOM 2286 C C . TYR A 1 299 ? -7.274 0.837 -8.535 1.00 86.12 299 TYR A C 1
ATOM 2288 O O . TYR A 1 299 ? -7.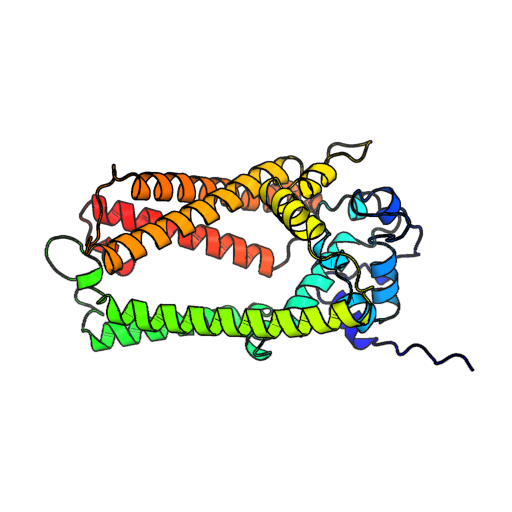725 1.517 -7.614 1.00 86.12 299 TYR A O 1
ATOM 2296 N N . SER A 1 300 ? -6.361 -0.118 -8.340 1.00 84.44 300 SER A N 1
ATOM 2297 C CA . SER A 1 300 ? -5.861 -0.518 -7.020 1.00 84.44 300 SER A CA 1
ATOM 2298 C C . SER A 1 300 ? -5.187 0.644 -6.280 1.00 84.44 300 SER A C 1
ATOM 2300 O O . SER A 1 300 ? -5.381 0.799 -5.075 1.00 84.44 300 SER A O 1
ATOM 2302 N N . ASP A 1 301 ? -4.464 1.513 -6.999 1.00 86.62 301 ASP A N 1
ATOM 2303 C CA . ASP A 1 301 ? -3.849 2.713 -6.414 1.00 86.62 301 ASP A CA 1
ATOM 2304 C C . ASP A 1 301 ? -4.898 3.696 -5.870 1.00 86.62 301 ASP A C 1
ATOM 2306 O O . ASP A 1 301 ? -4.723 4.269 -4.792 1.00 86.62 301 ASP A O 1
ATOM 2310 N N . TRP A 1 302 ? -5.985 3.904 -6.621 1.00 90.19 302 TRP A N 1
ATOM 2311 C CA . TRP A 1 302 ? -7.090 4.768 -6.202 1.00 90.19 302 TRP A CA 1
ATOM 2312 C C . TRP A 1 302 ? -7.826 4.175 -5.012 1.00 90.19 302 TRP A C 1
ATOM 2314 O O . TRP A 1 302 ? -8.013 4.868 -4.015 1.00 90.19 302 TRP A O 1
ATOM 2324 N N . LEU A 1 303 ? -8.182 2.890 -5.088 1.00 92.06 303 LEU A N 1
ATOM 2325 C CA . LEU A 1 303 ? -8.860 2.187 -4.006 1.00 92.06 303 LEU A CA 1
ATOM 2326 C C . LEU A 1 303 ? -8.076 2.305 -2.695 1.00 92.06 303 LEU A C 1
ATOM 2328 O O . LEU A 1 303 ? -8.650 2.664 -1.668 1.00 92.06 303 LEU A O 1
ATOM 2332 N N . PHE A 1 304 ? -6.765 2.051 -2.737 1.00 92.50 304 PHE A N 1
ATOM 2333 C CA . PHE A 1 304 ? -5.910 2.121 -1.556 1.00 92.50 304 PHE A CA 1
ATOM 2334 C C . PHE A 1 304 ? -5.896 3.522 -0.931 1.00 92.50 304 PHE A C 1
ATOM 2336 O O . PHE A 1 304 ? -6.132 3.662 0.270 1.00 92.50 304 PHE A O 1
ATOM 2343 N N . LEU A 1 305 ? -5.670 4.569 -1.735 1.00 93.75 305 LEU A N 1
ATOM 2344 C CA . LEU A 1 305 ? -5.653 5.950 -1.240 1.00 93.75 305 LEU A CA 1
ATOM 2345 C C . LEU A 1 305 ? -7.019 6.390 -0.704 1.00 93.75 305 LEU A C 1
ATOM 2347 O O . LEU A 1 305 ? -7.080 7.072 0.320 1.00 93.75 305 LEU A O 1
ATOM 2351 N N . THR A 1 306 ? -8.107 5.986 -1.362 1.00 93.62 306 THR A N 1
ATOM 2352 C CA . THR A 1 306 ? -9.470 6.289 -0.918 1.00 93.62 306 THR A CA 1
ATOM 2353 C C . THR A 1 306 ? -9.783 5.609 0.412 1.00 93.62 306 THR A C 1
ATOM 2355 O O . THR A 1 306 ? -10.238 6.288 1.327 1.00 93.62 306 THR A O 1
ATOM 2358 N N . ILE A 1 307 ? -9.498 4.310 0.567 1.00 94.94 307 ILE A N 1
ATOM 2359 C CA . ILE A 1 307 ? -9.734 3.590 1.831 1.00 94.94 307 ILE A CA 1
ATOM 2360 C C . ILE A 1 307 ? -8.887 4.185 2.957 1.00 94.94 307 ILE A C 1
ATOM 2362 O O . ILE A 1 307 ? -9.414 4.450 4.038 1.00 94.94 307 ILE A O 1
ATOM 2366 N N . LEU A 1 308 ? -7.597 4.434 2.716 1.00 95.62 308 LEU A N 1
ATOM 2367 C CA . LEU A 1 308 ? -6.712 5.036 3.714 1.00 95.62 308 LEU A CA 1
ATOM 2368 C C . LEU A 1 308 ? -7.208 6.427 4.143 1.00 95.62 308 LEU A C 1
ATOM 2370 O O . LEU A 1 308 ? -7.267 6.721 5.339 1.00 95.62 308 LEU A O 1
ATOM 2374 N N . GLY A 1 309 ? -7.606 7.264 3.181 1.00 96.19 309 GLY A N 1
ATOM 2375 C CA . GLY A 1 309 ? -8.146 8.596 3.442 1.00 96.19 309 GLY A CA 1
ATOM 2376 C C . GLY A 1 309 ? -9.460 8.554 4.219 1.00 96.19 309 GLY A C 1
ATOM 2377 O O . GLY A 1 309 ? -9.566 9.192 5.264 1.00 96.19 309 GLY A O 1
ATOM 2378 N N . LEU A 1 310 ? -10.434 7.769 3.750 1.00 95.44 310 LEU A N 1
ATOM 2379 C CA . LEU A 1 310 ? -11.744 7.637 4.393 1.00 95.44 310 LEU A CA 1
ATOM 2380 C C . LEU A 1 310 ? -11.624 7.080 5.811 1.00 95.44 310 LEU A C 1
ATOM 2382 O O . LEU A 1 310 ? -12.193 7.668 6.720 1.00 95.44 310 LEU A O 1
ATOM 2386 N N . THR A 1 311 ? -10.836 6.024 6.020 1.00 94.94 311 THR A N 1
ATOM 2387 C CA . THR A 1 311 ? -10.652 5.412 7.349 1.00 94.94 311 THR A CA 1
ATOM 2388 C C . THR A 1 311 ? -10.004 6.388 8.335 1.00 94.94 311 THR A C 1
ATOM 2390 O O . THR A 1 311 ? -10.371 6.454 9.507 1.00 94.94 311 THR A O 1
ATOM 2393 N N . THR A 1 312 ? -9.043 7.189 7.867 1.00 96.00 312 THR A N 1
ATOM 2394 C CA . THR A 1 312 ? -8.406 8.208 8.715 1.00 96.00 312 THR A CA 1
ATOM 2395 C C . THR A 1 312 ? -9.386 9.341 9.036 1.00 96.00 312 THR A C 1
ATOM 2397 O O . THR A 1 312 ? -9.479 9.769 10.186 1.00 96.00 312 THR A O 1
ATOM 2400 N N . LEU A 1 313 ? -10.161 9.798 8.046 1.00 96.25 313 LEU A N 1
ATOM 2401 C CA . LEU A 1 313 ? -11.184 10.832 8.221 1.00 96.25 313 LEU A CA 1
ATOM 2402 C C . LEU A 1 313 ? -12.293 10.392 9.182 1.00 96.25 313 LEU A C 1
ATOM 2404 O O . LEU A 1 313 ? -12.631 11.151 10.092 1.00 96.25 313 LEU A O 1
ATOM 2408 N N . THR A 1 314 ? -12.832 9.179 9.033 1.00 95.50 314 THR A N 1
ATOM 2409 C CA . THR A 1 314 ? -13.858 8.645 9.944 1.00 95.50 314 THR A CA 1
ATOM 2410 C C . THR A 1 314 ? -13.333 8.520 11.373 1.00 95.50 314 THR A C 1
ATOM 2412 O O . THR A 1 314 ? -14.079 8.789 12.314 1.00 95.50 314 THR A O 1
ATOM 2415 N N . GLY A 1 315 ? -12.038 8.243 11.567 1.00 94.50 315 GLY A N 1
ATOM 2416 C CA . GLY A 1 315 ? -11.386 8.307 12.880 1.00 94.50 315 GLY A CA 1
ATOM 2417 C C . GLY A 1 315 ? -11.442 9.701 13.526 1.00 94.50 315 GLY A C 1
ATOM 2418 O O . GLY A 1 315 ? -11.801 9.831 14.702 1.00 94.50 315 GLY A O 1
ATOM 2419 N N . PHE A 1 316 ? -11.161 10.765 12.765 1.00 95.94 316 PHE A N 1
ATOM 2420 C CA . PHE A 1 316 ? -11.291 12.144 13.259 1.00 95.94 316 PHE A CA 1
ATOM 2421 C C . PHE A 1 316 ? -12.745 12.545 13.506 1.00 95.94 316 PHE A C 1
ATOM 2423 O O . PHE A 1 316 ? -13.032 13.163 14.534 1.00 95.94 316 PHE A O 1
ATOM 2430 N N . PHE A 1 317 ? -13.669 12.168 12.619 1.00 95.88 317 PHE A N 1
ATOM 2431 C CA . PHE A 1 317 ? -15.097 12.422 12.820 1.00 95.88 317 PHE A CA 1
ATOM 2432 C C . PHE A 1 317 ? -15.624 11.709 14.068 1.00 95.88 317 PHE A C 1
ATOM 2434 O O . PHE A 1 317 ? -16.273 12.342 14.900 1.00 95.88 317 PHE A O 1
ATOM 2441 N N . SER A 1 318 ? -15.265 10.440 14.263 1.00 93.81 318 SER A N 1
ATOM 2442 C CA . SER A 1 318 ? -15.569 9.664 15.472 1.00 93.81 318 SER A CA 1
ATOM 2443 C C . SER A 1 318 ? -15.104 10.376 16.744 1.00 93.81 318 SER A C 1
ATOM 2445 O O . SER A 1 318 ? -15.830 10.464 17.739 1.00 93.81 318 SER A O 1
ATOM 2447 N N . GLN A 1 319 ? -13.883 10.919 16.726 1.00 93.25 319 GLN A N 1
ATOM 2448 C CA . GLN A 1 319 ? -13.351 11.690 17.845 1.00 93.25 319 GLN A CA 1
ATOM 2449 C C . GLN A 1 319 ? -14.101 13.011 18.048 1.00 93.25 319 GLN A C 1
ATOM 2451 O O . GLN A 1 319 ? -14.453 13.324 19.186 1.00 93.25 319 GLN A O 1
ATOM 2456 N N . GLY A 1 320 ? -14.348 13.768 16.978 1.00 94.44 320 GLY A N 1
ATOM 2457 C CA . GLY A 1 320 ? -15.025 15.063 17.023 1.00 94.44 320 GLY A CA 1
ATOM 2458 C C . GLY A 1 320 ? -16.457 14.956 17.543 1.00 94.44 320 GLY A C 1
ATOM 2459 O O . GLY A 1 320 ? -16.813 15.645 18.497 1.00 94.44 320 GLY A O 1
ATOM 2460 N N . LEU A 1 321 ? -17.246 14.028 16.996 1.00 95.31 321 LEU A N 1
ATOM 2461 C CA . LEU A 1 321 ? -18.623 13.774 17.433 1.00 95.31 321 LEU A CA 1
ATOM 2462 C C . LEU A 1 321 ? -18.678 13.364 18.911 1.00 95.31 321 LEU A C 1
ATOM 2464 O O . LEU A 1 321 ? -19.523 13.858 19.657 1.00 95.31 321 LEU A O 1
ATOM 2468 N N . ARG A 1 322 ? -17.733 12.526 19.364 1.00 92.75 322 ARG A N 1
ATOM 2469 C CA . ARG A 1 322 ? -17.622 12.137 20.778 1.00 92.75 322 ARG A CA 1
ATOM 2470 C C . ARG A 1 322 ? -17.334 13.330 21.686 1.00 92.75 322 ARG A C 1
ATOM 2472 O O . ARG A 1 322 ? -17.945 13.438 22.745 1.00 92.75 322 ARG A O 1
ATOM 2479 N N . LEU A 1 323 ? -16.387 14.190 21.306 1.00 92.62 323 LEU A N 1
ATOM 2480 C CA . LEU A 1 323 ? -16.024 15.376 22.091 1.00 92.62 323 LEU A CA 1
ATOM 2481 C C . LEU A 1 323 ? -17.157 16.409 22.122 1.00 92.62 323 LEU A C 1
ATOM 2483 O O . LEU A 1 323 ? -17.335 17.069 23.139 1.00 92.62 323 LEU A O 1
ATOM 2487 N N . ALA A 1 324 ? -17.953 16.487 21.056 1.00 94.06 324 ALA A N 1
ATOM 2488 C CA . ALA A 1 324 ? -19.156 17.312 20.987 1.00 94.06 324 ALA A CA 1
ATOM 2489 C C . ALA A 1 324 ? -20.363 16.718 21.743 1.00 94.06 324 ALA A C 1
ATOM 2491 O O . ALA A 1 324 ? -21.423 17.335 21.778 1.00 94.06 324 ALA A O 1
ATOM 2492 N N . GLY A 1 325 ? -20.243 15.517 22.323 1.00 91.69 325 GLY A N 1
ATOM 2493 C CA . GLY A 1 325 ? -21.354 14.849 23.009 1.00 91.69 325 GLY A CA 1
ATOM 2494 C C . GLY A 1 325 ? -22.481 14.393 22.073 1.00 91.69 325 GLY A C 1
ATOM 2495 O O . GLY A 1 325 ? -23.582 14.100 22.537 1.00 91.69 325 GLY A O 1
ATOM 2496 N N . LEU A 1 326 ? -22.225 14.307 20.763 1.00 92.94 326 LEU A N 1
ATOM 2497 C CA . LEU A 1 326 ? -23.222 13.939 19.760 1.00 92.94 326 LEU A CA 1
ATOM 2498 C C . LEU A 1 326 ? -23.316 12.417 19.620 1.00 92.94 326 LEU A C 1
ATOM 2500 O O . LEU A 1 326 ? -22.352 11.754 19.238 1.00 92.94 326 LEU A O 1
ATOM 2504 N N . ARG A 1 327 ? -24.508 11.852 19.853 1.00 90.00 327 ARG A N 1
ATOM 2505 C CA . ARG A 1 327 ? -24.768 10.396 19.757 1.00 90.00 327 ARG A CA 1
ATOM 2506 C C . ARG A 1 327 ? -24.527 9.818 18.357 1.00 90.00 327 ARG A C 1
ATOM 2508 O O . ARG A 1 327 ? -24.321 8.616 18.237 1.00 90.00 327 ARG A O 1
ATOM 2515 N N . ALA A 1 328 ? -24.457 10.670 17.330 1.00 90.62 328 ALA A N 1
ATOM 2516 C CA . ALA A 1 328 ? -24.004 10.308 15.986 1.00 90.62 328 ALA A CA 1
ATOM 2517 C C . ALA A 1 328 ? -22.573 9.728 15.953 1.00 90.62 328 ALA A C 1
ATOM 2519 O O . ALA A 1 328 ? -22.189 9.128 14.957 1.00 90.62 328 ALA A O 1
ATOM 2520 N N . ALA A 1 329 ? -21.793 9.857 17.035 1.00 90.62 329 ALA A N 1
ATOM 2521 C CA . ALA A 1 329 ? -20.513 9.169 17.180 1.00 90.62 329 ALA A CA 1
ATOM 2522 C C . ALA A 1 329 ? -20.644 7.636 17.107 1.00 90.62 329 ALA A C 1
ATOM 2524 O O . ALA A 1 329 ? -19.741 6.996 16.592 1.00 90.62 329 ALA A O 1
ATOM 2525 N N . TYR A 1 330 ? -21.751 7.051 17.588 1.00 89.56 330 TYR A N 1
ATOM 2526 C CA . TYR A 1 330 ? -21.941 5.595 17.602 1.00 89.56 330 TYR A CA 1
ATOM 2527 C C . TYR A 1 330 ? -21.950 4.949 16.210 1.00 89.56 330 TYR A C 1
ATOM 2529 O O . TYR A 1 330 ? -21.139 4.057 16.005 1.00 89.56 330 TYR A O 1
ATOM 2537 N N . PRO A 1 331 ? -22.786 5.388 15.249 1.00 88.00 331 PRO A N 1
ATOM 2538 C CA . PRO A 1 331 ? -22.747 4.858 13.883 1.00 88.00 331 PRO A CA 1
ATOM 2539 C C . PRO A 1 331 ? -21.524 5.309 13.064 1.00 88.00 331 PRO A C 1
ATOM 2541 O O . PRO A 1 331 ? -21.344 4.832 11.950 1.00 88.00 331 PRO A O 1
ATOM 2544 N N . MET A 1 332 ? -20.726 6.261 13.564 1.00 90.06 332 MET A N 1
ATOM 2545 C CA . MET A 1 332 ? -19.468 6.680 12.930 1.00 90.06 332 MET A CA 1
ATOM 2546 C C . MET A 1 332 ? -18.283 5.782 13.327 1.00 90.06 332 MET A C 1
ATOM 2548 O O . MET A 1 332 ? -17.313 5.714 12.570 1.00 90.06 332 MET A O 1
ATOM 2552 N N . TYR A 1 333 ? -18.354 5.137 14.500 1.00 83.00 333 TYR A N 1
ATOM 2553 C CA . TYR A 1 333 ? -17.395 4.115 14.931 1.00 83.00 333 TYR A CA 1
ATOM 2554 C C . TYR A 1 333 ? -17.508 2.851 14.083 1.00 83.00 333 TYR A C 1
ATOM 2556 O O . TYR A 1 333 ? -16.433 2.292 13.769 1.00 83.00 333 TYR A O 1
#

Foldseek 3Di:
DDDDQDADVVQLVQLCVQVQVLLQQDPLPLPLQVQAPLHDPVRSPPSVLSVCSNRRVLLVNLLDPVLVLDPQLQPSQVRPPRSSRSSSSSVSSVLCNCLVLFVVNVVSVLLQDPVNVVVVVVVVVVLVCVQQVVVVNPPDFDDDADDQCVRPNPVSVCVVVVVVVVVVVVRCVSSVVVSNVSNVVPDDPDDDPPVVVVVVVCVLQVVSSCVSQDRDDDGRLCNCVSVLVNLQVVLVVLLVVLVVVVVCCCPVPVDDDDDDCPPPSNVSNVSSLVSNLVSLVVVVVSCVVCVVRRDHDDPSNVVVSVCSNLVSVLVVVLVVCSVVVHSVSNVSD

Secondary structure (DSSP, 8-state):
-PPPPP--HHHHHHHHHTT-GGGGG-----HHHHT-TT--SSS-TTHHHHHHHHTT-HHHHHT-THHHH-----HHHHT-TT---HHHHHHHHHHHHHHHH-SSHHHHHHHH-GGGHHHHHHHHHHHHHHHHHHTTTTT-PPPSS--GGGTS-HHHHHHHHHHHHHHHHHHHHHHHHHHHHHHHTT-----SSHHHHHHHHHHHHTHHHHHTT--TTS--TTTTHHHHHHHHHHHHHHHHHHHHHHHHHHHHH--PSPPPTTSHHHHHHHHHHHHHHHHHHHHHHHHHHTTTTSPPPPHHHHHHHHHHHHHHHHHHHHHHHHHTT-TTHHHH-

pLDDT: mean 88.3, std 10.65, range [45.97, 98.19]

Sequence (333 aa):
MATPIATDLDWKRRIIGLDAPDLSVCYQCGTCTAVCPVSTAENPFPRKEMVWVQWGLKDRALGNASIWLCHQCSTCNTYCPRDAKPSNVMAALRDYSITHYAVPPFMGRALGDPRSLPLLFAIPAVIFLAILGGLGHLTALPEGRIVFSKFIPIAFIEVTFVACIALSLLGAAMGGLRYWRAMSGGASANGHGPALMSTLLDILEHRRFSQCREAPARETHKEHLHRTHLAVFYGFLGLVVTTASVGIGIYAFGYLTPWPVWHPVKILGNVSGLAVIVAVATFLWRRIADARKAGKSTYSDWLFLTILGLTTLTGFFSQGLRLAGLRAAYPMY